Protein AF-A0A257JFU2-F1 (afdb_monomer_lite)

pLDDT: mean 87.6, std 8.97, range [49.25, 98.06]

Structure (mmCIF, N/CA/C/O backbone):
data_AF-A0A257JFU2-F1
#
_entry.id   AF-A0A257JFU2-F1
#
loop_
_atom_site.group_PDB
_atom_site.id
_atom_site.type_symbol
_atom_site.label_atom_id
_atom_site.label_alt_id
_atom_site.label_comp_id
_atom_site.label_asym_id
_atom_site.label_entity_id
_atom_site.label_seq_id
_atom_site.pdbx_PDB_ins_code
_atom_site.Cartn_x
_atom_site.Cartn_y
_atom_site.Cartn_z
_atom_site.occupancy
_atom_site.B_iso_or_equiv
_atom_site.auth_seq_id
_atom_site.auth_comp_id
_atom_site.auth_asym_id
_atom_site.auth_atom_id
_atom_site.pdbx_PDB_model_num
ATOM 1 N N . GLY A 1 1 ? 11.025 0.973 -0.252 1.00 55.34 1 GLY A N 1
ATOM 2 C CA . GLY A 1 1 ? 9.865 0.768 -1.154 1.00 55.34 1 GLY A CA 1
ATOM 3 C C . GLY A 1 1 ? 9.540 -0.715 -1.304 1.00 55.34 1 GLY A C 1
ATOM 4 O O . GLY A 1 1 ? 10.340 -1.522 -0.845 1.00 55.34 1 GLY A O 1
ATOM 5 N N . PRO A 1 2 ? 8.410 -1.088 -1.933 1.00 67.00 2 PRO A N 1
ATOM 6 C CA . PRO A 1 2 ? 7.984 -2.489 -2.073 1.00 67.00 2 PRO A CA 1
ATOM 7 C C . PRO A 1 2 ? 8.996 -3.356 -2.838 1.00 67.00 2 PRO A C 1
ATOM 9 O O . PRO A 1 2 ? 9.206 -4.506 -2.471 1.00 67.00 2 PRO A O 1
ATOM 12 N N . GLU A 1 3 ? 9.706 -2.783 -3.813 1.00 76.56 3 GLU A N 1
ATOM 13 C CA . GLU A 1 3 ? 10.785 -3.464 -4.546 1.00 76.56 3 GLU A CA 1
ATOM 14 C C . GLU A 1 3 ? 11.939 -3.893 -3.628 1.00 76.56 3 GLU A C 1
ATOM 16 O O . GLU A 1 3 ? 12.459 -4.994 -3.762 1.00 76.56 3 GLU A O 1
ATOM 21 N N . ALA A 1 4 ? 12.303 -3.064 -2.642 1.00 82.25 4 ALA A N 1
ATOM 22 C CA . ALA A 1 4 ? 13.359 -3.395 -1.685 1.00 82.25 4 ALA A CA 1
ATOM 23 C C . ALA A 1 4 ? 12.948 -4.551 -0.762 1.00 82.25 4 ALA A C 1
ATOM 25 O O . ALA A 1 4 ? 13.752 -5.437 -0.490 1.00 82.25 4 ALA A O 1
ATOM 26 N N . GLN A 1 5 ? 11.686 -4.578 -0.322 1.00 86.94 5 GLN A N 1
ATOM 27 C CA . GLN A 1 5 ? 11.154 -5.681 0.480 1.00 86.94 5 GLN A CA 1
ATOM 28 C C . GLN A 1 5 ? 11.085 -6.980 -0.334 1.00 86.94 5 GLN A C 1
ATOM 30 O O . GLN A 1 5 ? 11.478 -8.037 0.161 1.00 86.94 5 GLN A O 1
ATOM 35 N N . GLN A 1 6 ? 10.596 -6.913 -1.578 1.00 88.25 6 GLN A N 1
ATOM 36 C CA . GLN A 1 6 ? 10.552 -8.059 -2.488 1.00 88.25 6 GLN A CA 1
ATOM 37 C C . GLN A 1 6 ? 11.957 -8.596 -2.754 1.00 88.25 6 GLN A C 1
ATOM 39 O O . GLN A 1 6 ? 12.169 -9.801 -2.652 1.00 88.25 6 GLN A O 1
ATOM 44 N N . LEU A 1 7 ? 12.923 -7.710 -3.007 1.00 89.44 7 LEU A N 1
ATOM 45 C CA . LEU A 1 7 ? 14.320 -8.075 -3.205 1.00 89.44 7 LEU A CA 1
ATOM 46 C C . LEU A 1 7 ? 14.927 -8.705 -1.945 1.00 89.44 7 LEU A C 1
ATOM 48 O O . LEU A 1 7 ? 15.542 -9.760 -2.044 1.00 89.44 7 LEU A O 1
ATOM 52 N N . ALA A 1 8 ? 14.714 -8.125 -0.761 1.00 91.44 8 ALA A N 1
ATOM 53 C CA . ALA A 1 8 ? 15.199 -8.685 0.502 1.00 91.44 8 ALA A CA 1
ATOM 54 C C . ALA A 1 8 ? 14.613 -10.082 0.772 1.00 91.44 8 ALA A C 1
ATOM 56 O O . ALA A 1 8 ? 15.344 -11.015 1.100 1.00 91.44 8 ALA A O 1
ATOM 57 N N . THR A 1 9 ? 13.304 -10.245 0.565 1.00 93.50 9 THR A N 1
ATOM 58 C CA . THR A 1 9 ? 12.600 -11.533 0.689 1.00 93.50 9 THR A CA 1
ATOM 59 C C . THR A 1 9 ? 13.146 -12.551 -0.313 1.00 93.50 9 THR A C 1
ATOM 61 O O . THR A 1 9 ? 13.395 -13.703 0.036 1.00 93.50 9 THR A O 1
ATOM 64 N N . TYR A 1 10 ? 13.367 -12.125 -1.557 1.00 92.81 10 TYR A N 1
ATOM 65 C CA . TYR A 1 10 ? 13.887 -12.967 -2.626 1.00 92.81 10 TYR A CA 1
ATOM 66 C C . TYR A 1 10 ? 15.328 -13.415 -2.361 1.00 92.81 10 TYR A C 1
ATOM 68 O O . TYR A 1 10 ? 15.615 -14.606 -2.446 1.00 92.81 10 TYR A O 1
ATOM 76 N N . ILE A 1 11 ? 16.216 -12.499 -1.964 1.00 91.75 11 ILE A N 1
ATOM 77 C CA . ILE A 1 11 ? 17.602 -12.816 -1.591 1.00 91.75 11 ILE A CA 1
ATOM 78 C C . ILE A 1 11 ? 17.622 -13.756 -0.380 1.00 91.75 11 ILE A C 1
ATOM 80 O O . ILE A 1 11 ? 18.301 -14.782 -0.414 1.00 91.75 11 ILE A O 1
ATOM 84 N N . GLY A 1 12 ? 16.822 -13.477 0.655 1.00 94.69 12 GLY A N 1
ATOM 85 C CA . GLY A 1 12 ? 16.675 -14.368 1.806 1.00 94.69 12 GLY A CA 1
ATOM 86 C C . GLY A 1 12 ? 16.230 -15.773 1.393 1.00 94.69 12 GLY A C 1
ATOM 87 O O . GLY A 1 12 ? 16.771 -16.768 1.881 1.00 94.69 12 GLY A O 1
ATOM 88 N N . TRP A 1 13 ? 15.299 -15.868 0.440 1.00 95.25 13 TRP A N 1
ATOM 89 C CA . TRP 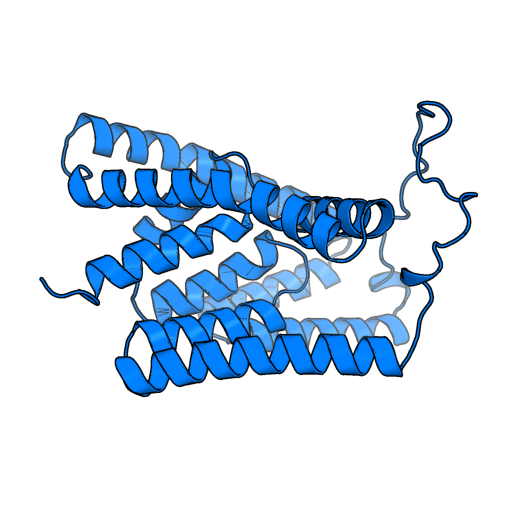A 1 13 ? 14.839 -17.140 -0.112 1.00 95.25 13 TRP A CA 1
ATOM 90 C C . TRP A 1 13 ? 15.891 -17.866 -0.957 1.00 95.25 13 TRP A C 1
ATOM 92 O O . TRP A 1 13 ? 16.016 -19.092 -0.873 1.00 95.25 13 TRP A O 1
ATOM 102 N N . LEU A 1 14 ? 16.684 -17.139 -1.742 1.00 93.00 14 LEU A N 1
ATOM 103 C CA . LEU A 1 14 ? 17.800 -17.718 -2.486 1.00 93.00 14 LEU A CA 1
ATOM 104 C C . LEU A 1 14 ? 18.846 -18.314 -1.539 1.00 93.00 14 LEU A C 1
ATOM 106 O O . LEU A 1 14 ? 19.276 -19.444 -1.762 1.00 93.00 14 LEU A O 1
ATOM 110 N N . MET A 1 15 ? 19.192 -17.601 -0.465 1.00 92.06 15 MET A N 1
ATOM 111 C CA . MET A 1 15 ? 20.235 -18.014 0.478 1.00 92.06 15 MET A CA 1
ATOM 112 C C . MET A 1 15 ? 19.789 -19.142 1.421 1.00 92.06 15 MET A C 1
ATOM 114 O O . MET A 1 15 ? 20.545 -20.083 1.641 1.00 92.06 15 MET A O 1
ATOM 118 N N . HIS A 1 16 ? 18.568 -19.081 1.971 1.00 93.81 16 HIS A N 1
ATOM 119 C CA . HIS A 1 16 ? 18.117 -20.010 3.023 1.00 93.81 16 HIS A CA 1
ATOM 120 C C . HIS A 1 16 ? 16.705 -20.581 2.792 1.00 93.81 16 HIS A C 1
ATOM 122 O O . HIS A 1 16 ? 15.996 -20.930 3.741 1.00 93.81 16 HIS A O 1
ATOM 128 N N . ARG A 1 17 ? 16.279 -20.713 1.528 1.00 93.69 17 ARG A N 1
ATOM 129 C CA . ARG A 1 17 ? 14.980 -21.294 1.126 1.00 93.69 17 ARG A CA 1
ATOM 130 C C . ARG A 1 17 ? 13.802 -20.561 1.791 1.00 93.69 17 ARG A C 1
ATOM 132 O O . ARG A 1 17 ? 13.864 -19.373 2.081 1.00 93.69 17 ARG A O 1
ATOM 139 N N . THR A 1 18 ? 12.682 -21.244 2.011 1.00 92.94 18 THR A N 1
ATOM 140 C CA . THR A 1 18 ? 11.452 -20.643 2.556 1.00 92.94 18 THR A CA 1
ATOM 141 C C . THR A 1 18 ? 11.666 -19.934 3.894 1.00 92.94 18 THR A C 1
ATOM 143 O O . THR A 1 18 ? 11.170 -18.825 4.061 1.00 92.94 18 THR A O 1
ATOM 146 N N . ALA A 1 19 ? 12.445 -20.518 4.808 1.00 95.00 19 ALA A N 1
ATOM 147 C CA . ALA A 1 19 ? 12.752 -19.911 6.104 1.00 95.00 19 ALA A CA 1
ATOM 148 C C . ALA A 1 19 ? 13.493 -18.572 5.958 1.00 95.00 19 ALA A C 1
ATOM 150 O O . ALA A 1 19 ? 13.109 -17.596 6.597 1.00 95.00 19 ALA A O 1
ATOM 151 N N . GLY A 1 20 ? 14.493 -18.500 5.074 1.00 95.50 20 GLY A N 1
ATOM 152 C CA . GLY A 1 20 ? 15.212 -17.255 4.800 1.00 95.50 20 GLY A CA 1
ATOM 153 C C . GLY A 1 20 ? 14.331 -16.164 4.212 1.00 95.50 20 GLY A C 1
ATOM 154 O O . GLY A 1 20 ? 14.417 -15.014 4.634 1.00 95.50 20 GLY A O 1
ATOM 155 N N . GLY A 1 21 ? 13.456 -16.528 3.272 1.00 94.88 21 GLY A N 1
ATOM 156 C CA . GLY A 1 21 ? 12.503 -15.585 2.687 1.00 94.88 21 GLY A CA 1
ATOM 157 C C . GLY A 1 21 ? 11.521 -15.043 3.725 1.00 94.88 21 GLY A C 1
ATOM 158 O O . GLY A 1 21 ? 11.340 -13.832 3.822 1.00 94.88 21 GLY A O 1
ATOM 159 N N . ILE A 1 22 ? 10.939 -15.925 4.546 1.00 95.06 22 ILE A N 1
ATOM 160 C CA . ILE A 1 22 ? 10.014 -15.537 5.621 1.00 95.06 22 ILE A CA 1
ATOM 161 C C . ILE A 1 22 ? 10.720 -14.637 6.635 1.00 95.06 22 ILE A C 1
ATOM 163 O O . ILE A 1 22 ? 10.191 -13.581 6.967 1.00 95.06 22 ILE A O 1
ATOM 167 N N . ALA A 1 23 ? 11.914 -15.014 7.096 1.00 96.62 23 ALA A N 1
ATOM 168 C CA . ALA A 1 23 ? 12.667 -14.229 8.068 1.00 96.62 23 ALA A CA 1
ATOM 169 C C . ALA A 1 23 ? 13.032 -12.842 7.520 1.00 96.62 23 ALA A C 1
ATOM 171 O O . ALA A 1 23 ? 12.769 -11.841 8.183 1.00 96.62 23 ALA A O 1
ATOM 172 N N . ALA A 1 24 ? 13.574 -12.766 6.299 1.00 94.62 24 ALA A N 1
ATOM 173 C CA . ALA A 1 24 ? 13.941 -11.500 5.670 1.00 94.62 24 ALA A CA 1
ATOM 174 C C . ALA A 1 24 ? 12.721 -10.599 5.437 1.00 94.62 24 ALA A C 1
ATOM 176 O O . ALA A 1 24 ? 12.755 -9.421 5.781 1.00 94.62 24 ALA A O 1
ATOM 177 N N . GLY A 1 25 ? 11.624 -11.147 4.905 1.00 92.00 25 GLY A N 1
ATOM 178 C CA . GLY A 1 25 ? 10.395 -10.389 4.678 1.00 92.00 25 GLY A CA 1
ATOM 179 C C . GLY A 1 25 ? 9.749 -9.910 5.981 1.00 92.00 25 GLY A C 1
ATOM 180 O O . GLY A 1 25 ? 9.380 -8.741 6.091 1.00 92.00 25 GLY A O 1
ATOM 181 N N . ALA A 1 26 ? 9.655 -10.783 6.988 1.00 93.06 26 ALA A N 1
ATOM 182 C CA . ALA A 1 26 ? 9.068 -10.450 8.282 1.00 93.06 26 ALA A CA 1
ATOM 183 C C . ALA A 1 26 ? 9.898 -9.399 9.026 1.00 93.06 26 ALA A C 1
ATOM 185 O O . ALA A 1 26 ? 9.342 -8.400 9.468 1.00 93.06 26 ALA A O 1
ATOM 186 N N . LEU A 1 27 ? 11.221 -9.563 9.115 1.00 92.69 27 LEU A N 1
ATOM 187 C CA . LEU A 1 27 ? 12.096 -8.593 9.783 1.00 92.69 27 LEU A CA 1
ATOM 188 C C . LEU A 1 27 ? 12.193 -7.259 9.034 1.00 92.69 27 LEU A C 1
ATOM 190 O O . LEU A 1 27 ? 12.496 -6.246 9.656 1.00 92.69 27 LEU A O 1
ATOM 194 N N . PHE A 1 28 ? 11.898 -7.224 7.732 1.00 90.12 28 PHE A N 1
ATOM 195 C CA . PHE A 1 28 ? 11.793 -5.969 6.987 1.00 90.12 28 PHE A CA 1
ATOM 196 C C . PHE A 1 28 ? 10.516 -5.189 7.342 1.00 90.12 28 PHE A C 1
ATOM 198 O O . PHE A 1 28 ? 10.538 -3.963 7.412 1.00 90.12 28 PHE A O 1
ATOM 205 N N . VAL A 1 29 ? 9.395 -5.888 7.551 1.00 89.94 29 VAL A N 1
ATOM 206 C CA . VAL A 1 29 ? 8.070 -5.272 7.757 1.00 89.94 29 VAL A CA 1
ATOM 207 C C . VAL A 1 29 ? 7.758 -5.038 9.234 1.00 89.94 29 VAL A C 1
ATOM 209 O O . VAL A 1 29 ? 7.296 -3.957 9.597 1.00 89.94 29 VAL A O 1
ATOM 212 N N . LEU A 1 30 ? 8.009 -6.021 10.101 1.00 92.75 30 LEU A N 1
ATOM 213 C CA . LEU A 1 30 ? 7.580 -6.010 11.502 1.00 92.75 30 LEU A CA 1
ATOM 214 C C . LEU A 1 30 ? 8.067 -4.791 12.299 1.00 92.75 30 LEU A C 1
ATOM 216 O O . LEU A 1 30 ? 7.237 -4.200 12.987 1.00 92.75 30 LEU A O 1
ATOM 220 N N . PRO A 1 31 ? 9.338 -4.348 12.212 1.00 92.06 31 PRO A N 1
ATOM 221 C CA . PRO A 1 31 ? 9.780 -3.171 12.958 1.00 92.06 31 PRO A CA 1
ATOM 222 C C . PRO A 1 31 ? 8.978 -1.924 12.577 1.00 92.06 31 PRO A C 1
ATOM 224 O O . PRO A 1 31 ? 8.470 -1.221 13.446 1.00 92.06 31 PRO A O 1
ATOM 227 N N . SER A 1 32 ? 8.792 -1.701 11.272 1.00 90.62 32 SER A N 1
ATOM 228 C CA . SER A 1 32 ? 8.003 -0.577 10.758 1.00 90.62 32 SER A CA 1
ATOM 229 C C . SER A 1 32 ? 6.530 -0.667 11.166 1.00 90.62 32 SER A C 1
ATOM 231 O O . SER A 1 32 ? 5.923 0.342 11.517 1.00 90.62 32 SER A O 1
ATOM 233 N N . LEU A 1 33 ? 5.972 -1.883 11.205 1.00 92.69 33 LEU A N 1
ATOM 234 C CA . LEU A 1 33 ? 4.607 -2.138 11.653 1.00 92.69 33 LEU A CA 1
ATOM 235 C C . LEU A 1 33 ? 4.423 -1.752 13.121 1.00 92.69 33 LEU A C 1
ATOM 237 O O . LEU A 1 33 ? 3.490 -1.021 13.438 1.00 92.69 33 LEU A O 1
ATOM 241 N N . PHE A 1 34 ? 5.310 -2.202 14.011 1.00 94.44 34 PHE A N 1
ATOM 242 C CA . PHE A 1 34 ? 5.223 -1.868 15.434 1.00 94.44 34 PHE A CA 1
ATOM 243 C C . PHE A 1 34 ? 5.389 -0.372 15.687 1.00 94.44 34 PHE A C 1
ATOM 245 O O . PHE A 1 34 ? 4.639 0.194 16.481 1.00 94.44 34 PHE A O 1
ATOM 252 N N . ILE A 1 35 ? 6.318 0.280 14.980 1.00 93.25 35 ILE A N 1
ATOM 253 C CA . ILE A 1 35 ? 6.496 1.732 15.066 1.00 93.25 35 ILE A CA 1
ATOM 254 C C . ILE A 1 35 ? 5.213 2.446 14.629 1.00 93.25 35 ILE A C 1
ATOM 256 O O . ILE A 1 35 ? 4.730 3.311 15.355 1.00 93.25 35 ILE A O 1
ATOM 260 N N . LEU A 1 36 ? 4.616 2.074 13.492 1.00 92.88 36 LEU A N 1
ATOM 261 C CA . LEU A 1 36 ? 3.381 2.716 13.041 1.00 92.88 36 LEU A CA 1
ATOM 262 C C . LEU A 1 36 ? 2.186 2.425 13.938 1.00 92.88 36 LEU A C 1
ATOM 264 O O . LEU A 1 36 ? 1.386 3.330 14.148 1.00 92.88 36 LEU A O 1
ATOM 268 N N . ILE A 1 37 ? 2.054 1.224 14.498 1.00 94.38 37 ILE A N 1
ATOM 269 C CA . ILE A 1 37 ? 1.009 0.932 15.489 1.00 94.38 37 ILE A CA 1
ATOM 270 C C . ILE A 1 37 ? 1.174 1.853 16.703 1.00 94.38 37 ILE A C 1
ATOM 272 O O . ILE A 1 37 ? 0.208 2.485 17.126 1.00 94.38 37 ILE A O 1
ATOM 276 N N . ALA A 1 38 ? 2.396 1.989 17.225 1.00 94.62 38 ALA A N 1
ATOM 277 C CA . ALA A 1 38 ? 2.677 2.872 18.352 1.00 94.62 38 ALA A CA 1
ATOM 278 C C . ALA A 1 38 ? 2.380 4.344 18.018 1.00 94.62 38 ALA A C 1
ATOM 280 O O . ALA A 1 38 ? 1.722 5.030 18.797 1.00 94.62 38 ALA A O 1
ATOM 281 N N . LEU A 1 39 ? 2.800 4.823 16.844 1.00 92.44 39 LEU A N 1
ATOM 282 C CA . LEU A 1 39 ? 2.534 6.194 16.397 1.00 92.44 39 LEU A CA 1
ATOM 283 C C . LEU A 1 39 ? 1.041 6.444 16.147 1.00 92.44 39 LEU A C 1
ATOM 285 O O . LEU A 1 39 ? 0.547 7.508 16.504 1.00 92.44 39 LEU A O 1
ATOM 289 N N . SER A 1 40 ? 0.311 5.467 15.603 1.00 93.25 40 SER A N 1
ATOM 290 C CA . SER A 1 40 ? -1.146 5.547 15.405 1.00 93.25 40 SER A CA 1
ATOM 291 C C . SER A 1 40 ? -1.887 5.604 16.740 1.00 93.25 40 SER A C 1
ATOM 293 O O . SER A 1 40 ? -2.833 6.372 16.901 1.00 93.25 40 SER A O 1
ATOM 295 N N . TRP A 1 41 ? -1.433 4.829 17.727 1.00 94.25 41 TRP A N 1
ATOM 296 C CA . TRP A 1 41 ? -1.971 4.886 19.082 1.00 94.25 41 TRP A CA 1
ATOM 297 C C . TRP A 1 41 ? -1.709 6.248 19.735 1.00 94.25 41 TRP A C 1
ATOM 299 O O . TRP A 1 41 ? -2.632 6.842 20.290 1.00 94.25 41 TRP A O 1
ATOM 309 N N . ILE A 1 42 ? -0.487 6.784 19.617 1.00 92.69 42 ILE A N 1
ATOM 310 C CA . ILE A 1 42 ? -0.153 8.125 20.119 1.00 92.69 42 ILE A CA 1
ATOM 311 C C . ILE A 1 42 ? -1.018 9.190 19.436 1.00 92.69 42 ILE A C 1
ATOM 313 O O . ILE A 1 42 ? -1.552 10.065 20.115 1.00 92.69 42 ILE A O 1
ATOM 317 N N . TYR A 1 43 ? -1.183 9.090 18.115 1.00 91.12 43 TYR A N 1
ATOM 318 C CA . TYR A 1 43 ? -2.003 9.993 17.310 1.00 91.12 43 TYR A CA 1
ATOM 319 C C . TYR A 1 43 ? -3.445 10.067 17.821 1.00 91.12 43 TYR A C 1
ATOM 321 O O . TYR A 1 43 ? -3.954 11.160 18.046 1.00 91.12 43 TYR A O 1
ATOM 329 N N . LEU A 1 44 ? -4.088 8.922 18.069 1.00 91.69 44 LEU A N 1
ATOM 330 C CA . LEU A 1 44 ? -5.481 8.894 18.527 1.00 91.69 44 LEU A CA 1
ATOM 331 C C . LEU A 1 44 ? -5.639 9.213 20.013 1.00 91.69 44 LEU A C 1
ATOM 333 O O . LEU A 1 44 ? -6.633 9.816 20.403 1.00 91.69 44 LEU A O 1
ATOM 337 N N . ARG A 1 45 ? -4.684 8.810 20.860 1.00 92.31 45 ARG A N 1
ATOM 338 C CA . ARG A 1 45 ? -4.794 8.996 22.313 1.00 92.31 45 ARG A CA 1
ATOM 339 C C . ARG A 1 45 ? -4.379 10.389 22.778 1.00 92.31 45 ARG A C 1
ATOM 341 O O . ARG A 1 45 ? -4.931 10.881 23.758 1.00 92.31 45 ARG A O 1
ATOM 348 N N . PHE A 1 46 ? -3.393 10.994 22.122 1.00 91.00 46 PHE A N 1
ATOM 349 C CA . PHE A 1 46 ? -2.788 12.263 22.536 1.00 91.00 46 PHE A CA 1
ATOM 350 C C . PHE A 1 46 ? -2.891 13.356 21.467 1.00 91.00 46 PHE A C 1
ATOM 352 O O . PHE A 1 46 ? -2.279 14.408 21.634 1.00 91.00 46 PHE A O 1
ATOM 359 N N . GLY A 1 47 ? -3.652 13.139 20.390 1.00 84.06 47 GLY A N 1
ATOM 360 C CA . GLY A 1 47 ? -3.806 14.099 19.292 1.00 84.06 47 GLY A CA 1
ATOM 361 C C . GLY A 1 47 ? -4.311 15.478 19.725 1.00 84.06 47 GLY A C 1
ATOM 362 O O . GLY A 1 47 ? -3.921 16.475 19.125 1.00 84.06 47 GLY A O 1
ATOM 363 N N . ASP A 1 48 ? -5.086 15.549 20.810 1.00 85.88 48 ASP A N 1
ATOM 364 C CA . ASP A 1 48 ? -5.617 16.806 21.359 1.00 85.88 48 ASP A CA 1
ATOM 365 C C . ASP A 1 48 ? -4.593 17.589 22.201 1.00 85.88 48 ASP A C 1
ATOM 367 O O . ASP A 1 48 ? -4.820 18.745 22.564 1.00 85.88 48 ASP A O 1
ATOM 371 N N . VAL A 1 49 ? -3.446 16.984 22.533 1.00 92.31 49 VAL A N 1
ATOM 372 C CA . VAL A 1 49 ? -2.385 17.658 23.287 1.00 92.31 49 VAL A CA 1
ATOM 373 C C . VAL A 1 49 ? -1.708 18.685 22.369 1.00 92.31 49 VAL A C 1
ATOM 375 O O . VAL A 1 49 ? -1.187 18.294 21.323 1.00 92.31 49 VAL A O 1
ATOM 378 N N . PRO A 1 50 ? -1.608 19.975 22.754 1.00 89.75 50 PRO A N 1
ATOM 379 C CA . PRO A 1 50 ? -1.126 21.038 21.864 1.00 89.75 50 PRO A CA 1
ATOM 380 C C . PRO A 1 50 ? 0.238 20.772 21.218 1.00 89.75 50 PRO A C 1
ATOM 382 O O . PRO A 1 50 ? 0.453 21.100 20.054 1.00 89.75 50 PRO A O 1
ATOM 385 N N . VAL A 1 51 ? 1.157 20.145 21.957 1.00 89.75 51 VAL A N 1
ATOM 386 C CA . VAL A 1 51 ? 2.490 19.778 21.451 1.00 89.75 51 VAL A CA 1
ATOM 387 C C . VAL A 1 51 ? 2.397 18.720 20.349 1.00 89.75 51 VAL A C 1
ATOM 389 O O . VAL A 1 51 ? 3.069 18.829 19.326 1.00 89.75 51 VAL A O 1
ATOM 392 N N . VAL A 1 52 ? 1.546 17.710 20.538 1.00 85.06 52 VAL A N 1
ATOM 393 C CA . VAL A 1 52 ? 1.345 16.616 19.581 1.00 85.06 52 VAL A CA 1
ATOM 394 C C . VAL A 1 52 ? 0.614 17.137 18.344 1.00 85.06 52 VAL A C 1
ATOM 396 O O . VAL A 1 52 ? 1.083 16.934 17.226 1.00 85.06 52 VAL A O 1
ATOM 399 N N . ALA A 1 53 ? -0.464 17.900 18.537 1.00 83.62 53 ALA A N 1
ATOM 400 C CA . ALA A 1 53 ? -1.182 18.575 17.459 1.00 83.62 53 ALA A CA 1
ATOM 401 C C . ALA A 1 53 ? -0.254 19.480 16.630 1.00 83.62 53 ALA A C 1
ATOM 403 O O . ALA A 1 53 ? -0.270 19.431 15.399 1.00 83.62 53 ALA A O 1
ATOM 404 N N . GLY A 1 54 ? 0.595 20.269 17.298 1.00 85.69 54 GLY A N 1
ATOM 405 C CA . GLY A 1 54 ? 1.579 21.140 16.658 1.00 85.69 54 GLY A CA 1
ATOM 406 C C . GLY A 1 54 ? 2.614 20.371 15.835 1.00 85.69 54 GLY A C 1
ATOM 407 O O . GLY A 1 54 ? 2.944 20.792 14.726 1.00 85.69 54 GLY A O 1
ATOM 408 N N . LEU A 1 55 ? 3.077 19.217 16.326 1.00 85.94 55 LEU A N 1
ATOM 409 C CA . LEU A 1 55 ? 3.993 18.344 15.588 1.00 85.94 55 LEU A CA 1
ATOM 410 C C . LEU A 1 55 ? 3.348 17.815 14.299 1.00 85.94 55 LEU A C 1
ATOM 412 O O . LEU A 1 55 ? 3.928 17.956 13.223 1.00 85.94 55 LEU A O 1
ATOM 416 N N . PHE A 1 56 ? 2.133 17.265 14.383 1.00 80.75 56 PHE A N 1
ATOM 417 C CA . PHE A 1 56 ? 1.400 16.788 13.204 1.00 80.75 56 PHE A CA 1
ATOM 418 C C . PHE A 1 56 ? 1.122 17.917 12.211 1.00 80.75 56 PHE A C 1
ATOM 420 O O . PHE A 1 56 ? 1.312 17.747 11.006 1.00 80.75 56 PHE A O 1
ATOM 427 N N . TYR A 1 57 ? 0.754 19.100 12.708 1.00 83.50 57 TYR A N 1
ATOM 428 C CA . TYR A 1 57 ? 0.562 20.280 11.872 1.00 83.50 57 TYR A CA 1
ATOM 429 C C . TYR A 1 57 ? 1.846 20.685 11.131 1.00 83.50 57 TYR A C 1
ATOM 431 O O . TYR A 1 57 ? 1.794 20.984 9.939 1.00 83.50 57 TYR A O 1
ATOM 439 N N . GLY A 1 58 ? 3.003 20.633 11.798 1.00 84.62 58 GLY A N 1
ATOM 440 C CA . GLY A 1 58 ? 4.304 20.919 11.188 1.00 84.62 58 GLY A CA 1
ATOM 441 C C . GLY A 1 58 ? 4.735 19.897 10.130 1.00 84.62 58 GLY A C 1
ATOM 442 O O . GLY A 1 58 ? 5.401 20.261 9.160 1.00 84.62 58 GLY A O 1
ATOM 443 N N . ILE A 1 59 ? 4.325 18.634 10.265 1.00 83.12 59 ILE A N 1
ATOM 444 C CA . ILE A 1 59 ? 4.677 17.560 9.323 1.00 83.12 59 ILE A CA 1
ATOM 445 C C . ILE A 1 59 ? 3.832 17.619 8.032 1.00 83.12 59 ILE A C 1
ATOM 447 O O . ILE A 1 59 ? 4.348 17.322 6.950 1.00 83.12 59 ILE A O 1
ATOM 451 N N . LYS A 1 60 ? 2.563 18.052 8.098 1.00 79.12 60 LYS A N 1
ATOM 452 C CA . LYS A 1 60 ? 1.649 18.157 6.936 1.00 79.12 60 LYS A CA 1
ATOM 453 C C . LYS A 1 60 ? 2.252 18.835 5.690 1.00 79.12 60 LYS A C 1
ATOM 455 O O . LYS A 1 60 ? 2.171 18.241 4.606 1.00 79.12 60 LYS A O 1
ATOM 460 N N . PRO A 1 61 ? 2.867 20.034 5.772 1.00 86.38 61 PRO A N 1
ATOM 461 C CA . PRO A 1 61 ? 3.465 20.674 4.599 1.00 86.38 61 PRO A CA 1
ATOM 462 C C . PRO A 1 61 ? 4.677 19.906 4.054 1.00 86.38 61 PRO A C 1
ATOM 464 O O . PRO A 1 61 ? 4.829 19.812 2.836 1.00 86.38 61 PRO A O 1
ATOM 467 N N . ALA A 1 62 ? 5.502 19.302 4.918 1.00 83.19 62 ALA A N 1
ATOM 468 C CA . ALA A 1 62 ? 6.649 18.495 4.490 1.00 83.19 62 ALA A CA 1
ATOM 469 C C . ALA A 1 62 ? 6.203 17.268 3.681 1.00 83.19 62 ALA A C 1
ATOM 471 O O . ALA A 1 62 ? 6.800 16.926 2.661 1.00 83.19 62 ALA A O 1
ATOM 472 N N . VAL A 1 63 ? 5.104 16.645 4.093 1.00 75.56 63 VAL A N 1
ATOM 473 C CA . VAL A 1 63 ? 4.564 15.445 3.443 1.00 75.56 63 VAL A CA 1
ATOM 474 C C . VAL A 1 63 ? 3.845 15.799 2.157 1.00 75.56 63 VAL A C 1
ATOM 476 O O . VAL A 1 63 ? 4.031 15.121 1.152 1.00 75.56 63 VAL A O 1
ATOM 479 N N . THR A 1 64 ? 3.120 16.916 2.133 1.00 81.94 64 THR A N 1
ATOM 480 C CA . THR A 1 64 ? 2.567 17.459 0.886 1.00 81.94 64 THR A CA 1
ATOM 481 C C . THR A 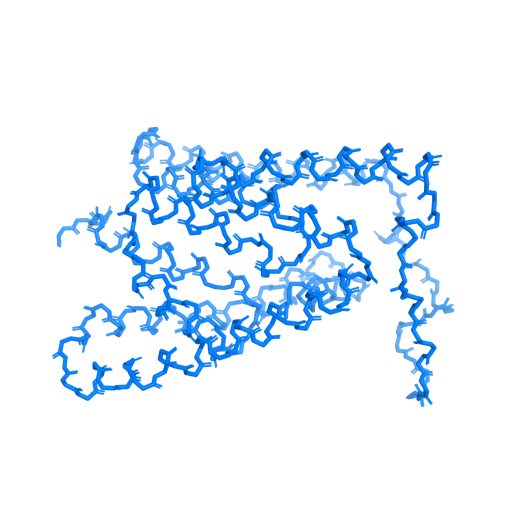1 64 ? 3.684 17.714 -0.129 1.00 81.94 64 THR A C 1
ATOM 483 O O . THR A 1 64 ? 3.582 17.289 -1.279 1.00 81.94 64 THR A O 1
ATOM 486 N N . ALA A 1 65 ? 4.792 18.331 0.296 1.00 85.94 65 ALA A N 1
ATOM 487 C CA . ALA A 1 65 ? 5.958 18.545 -0.557 1.00 85.94 65 ALA A CA 1
ATOM 488 C C . ALA A 1 65 ? 6.592 17.223 -1.026 1.00 85.94 65 ALA A C 1
ATOM 490 O O . ALA A 1 65 ? 6.954 17.108 -2.197 1.00 85.94 65 ALA A O 1
ATOM 491 N N . LEU A 1 66 ? 6.682 16.212 -0.158 1.00 81.50 66 LEU A N 1
ATOM 492 C CA . LEU A 1 66 ? 7.196 14.885 -0.504 1.00 81.50 66 LEU A CA 1
ATOM 493 C C . LEU A 1 66 ? 6.317 14.176 -1.542 1.00 81.50 66 LEU A C 1
ATOM 495 O O . LEU A 1 66 ? 6.837 13.655 -2.527 1.00 81.50 66 LEU A O 1
ATOM 499 N N . VAL A 1 67 ? 4.994 14.198 -1.366 1.00 78.88 67 VAL A N 1
ATOM 500 C CA . VAL A 1 67 ? 4.032 13.613 -2.314 1.00 78.88 67 VAL A CA 1
ATOM 501 C C . VAL A 1 67 ? 4.088 14.338 -3.652 1.00 78.88 67 VAL A C 1
ATOM 503 O O . VAL A 1 67 ? 4.169 13.688 -4.693 1.00 78.88 67 VAL A O 1
ATOM 506 N N . LEU A 1 68 ? 4.113 15.675 -3.644 1.00 85.69 68 LEU A N 1
ATOM 507 C CA . LEU A 1 68 ? 4.285 16.476 -4.858 1.00 85.69 68 LEU A CA 1
ATOM 508 C C . LEU A 1 68 ? 5.611 16.155 -5.551 1.00 85.69 68 LEU A C 1
ATOM 510 O O . LEU A 1 68 ? 5.647 15.989 -6.770 1.00 85.69 68 LEU A O 1
ATOM 514 N N . HIS A 1 69 ? 6.694 16.007 -4.790 1.00 85.88 69 HIS A N 1
ATOM 515 C CA . HIS A 1 69 ? 7.993 15.619 -5.323 1.00 85.88 69 HIS A CA 1
ATOM 516 C C . HIS A 1 69 ? 7.961 14.212 -5.931 1.00 85.88 69 HIS A C 1
ATOM 518 O O . HIS A 1 69 ? 8.482 14.009 -7.029 1.00 85.88 69 HIS A O 1
ATOM 524 N N . ALA A 1 70 ? 7.328 13.243 -5.267 1.00 80.00 70 ALA A N 1
ATOM 525 C CA . ALA A 1 70 ? 7.155 11.889 -5.781 1.00 80.00 70 ALA A CA 1
ATOM 526 C C . ALA A 1 70 ? 6.323 11.884 -7.072 1.00 80.00 70 ALA A C 1
ATOM 528 O O . ALA A 1 70 ? 6.745 11.292 -8.069 1.00 80.00 70 ALA A O 1
ATOM 529 N N . ALA A 1 71 ? 5.203 12.611 -7.098 1.00 84.62 71 ALA A N 1
ATOM 530 C CA . ALA A 1 71 ? 4.363 12.781 -8.279 1.00 84.62 71 ALA A CA 1
ATOM 531 C C . ALA A 1 71 ? 5.137 13.433 -9.433 1.00 84.62 71 ALA A C 1
ATOM 533 O O . ALA A 1 71 ? 5.101 12.936 -10.556 1.00 84.62 71 ALA A O 1
ATOM 534 N N . HIS A 1 72 ? 5.912 14.484 -9.160 1.00 87.19 72 HIS A N 1
ATOM 535 C CA . HIS A 1 72 ? 6.766 15.135 -10.151 1.00 87.19 72 HIS A CA 1
ATOM 536 C C . HIS A 1 72 ? 7.864 14.192 -10.669 1.00 87.19 72 HIS A C 1
ATOM 538 O O . HIS A 1 72 ? 8.083 14.082 -11.876 1.00 87.19 72 HIS A O 1
ATOM 544 N N . ARG A 1 73 ? 8.537 13.450 -9.784 1.00 83.62 73 ARG A N 1
ATOM 545 C CA . ARG A 1 73 ? 9.586 12.485 -10.143 1.00 83.62 73 ARG A CA 1
ATOM 546 C C . ARG A 1 73 ? 9.047 11.342 -11.005 1.00 83.62 73 ARG A C 1
ATOM 548 O O . ARG A 1 73 ? 9.708 10.941 -11.961 1.00 83.62 73 ARG A O 1
ATOM 555 N N . ILE A 1 74 ? 7.877 10.801 -10.673 1.00 82.00 74 ILE A N 1
ATOM 556 C CA . ILE A 1 74 ? 7.225 9.738 -11.450 1.00 82.00 74 ILE A CA 1
ATOM 557 C C . ILE A 1 74 ? 6.699 10.311 -12.769 1.00 82.00 74 ILE A C 1
ATOM 559 O O . ILE A 1 74 ? 6.984 9.764 -13.834 1.00 82.00 74 ILE A O 1
ATOM 563 N N . GLY A 1 75 ? 6.009 11.450 -12.716 1.00 85.31 75 GLY A N 1
ATOM 564 C CA . GLY A 1 75 ? 5.427 12.132 -13.868 1.00 85.31 75 GLY A CA 1
ATOM 565 C C . GLY A 1 75 ? 6.468 12.524 -14.911 1.00 85.31 75 GLY A C 1
ATOM 566 O O . GLY A 1 75 ? 6.304 12.208 -16.079 1.00 85.31 75 GLY A O 1
ATOM 567 N N . THR A 1 76 ? 7.600 13.105 -14.516 1.00 86.50 76 THR A N 1
ATOM 568 C CA . THR A 1 76 ? 8.692 13.448 -15.452 1.00 86.50 76 THR A CA 1
ATOM 569 C C . THR A 1 76 ? 9.351 12.221 -16.087 1.00 86.50 76 THR A C 1
ATOM 571 O O . THR A 1 76 ? 9.874 12.289 -17.205 1.00 86.50 76 THR A O 1
ATOM 574 N N . ARG A 1 77 ? 9.327 11.067 -15.410 1.00 82.88 77 ARG A N 1
ATOM 575 C CA . ARG A 1 77 ? 9.805 9.792 -15.963 1.00 82.88 77 ARG A CA 1
ATOM 576 C C . ARG A 1 77 ? 8.785 9.1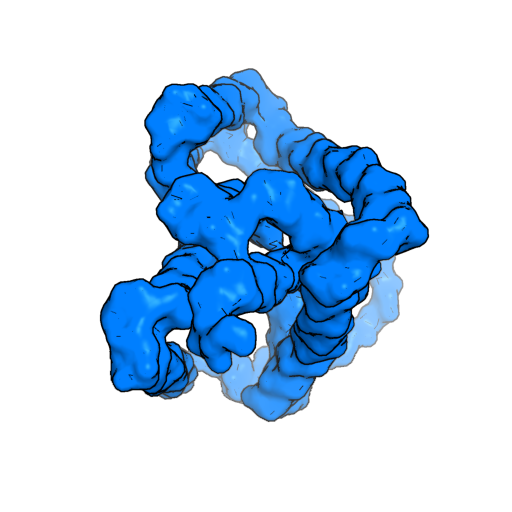40 -16.892 1.00 82.88 77 ARG A C 1
ATOM 578 O O . ARG A 1 77 ? 9.206 8.577 -17.894 1.00 82.88 77 ARG A O 1
ATOM 585 N N . ALA A 1 78 ? 7.494 9.248 -16.601 1.00 83.56 78 ALA A N 1
ATOM 586 C CA . ALA A 1 78 ? 6.434 8.601 -17.368 1.00 83.56 78 ALA A CA 1
ATOM 587 C C . ALA A 1 78 ? 5.892 9.465 -18.521 1.00 83.56 78 ALA A C 1
ATOM 589 O O . ALA A 1 78 ? 5.701 8.961 -19.617 1.00 83.56 78 ALA A O 1
ATOM 590 N N . LEU A 1 79 ? 5.659 10.762 -18.315 1.00 88.56 79 LEU A N 1
ATOM 591 C CA . LEU A 1 79 ? 4.963 11.658 -19.244 1.00 88.56 79 LEU A CA 1
ATOM 592 C C . LEU A 1 79 ? 5.947 12.350 -20.196 1.00 88.56 79 LEU A C 1
ATOM 594 O O . LEU A 1 79 ? 6.393 13.473 -19.961 1.00 88.56 79 LEU A O 1
ATOM 598 N N . LYS A 1 80 ? 6.306 11.666 -21.287 1.00 87.94 80 LYS A N 1
ATOM 599 C CA . LYS A 1 80 ? 7.332 12.139 -22.236 1.00 87.94 80 LYS A CA 1
ATOM 600 C C . LYS A 1 80 ? 6.815 13.025 -23.365 1.00 87.94 80 LYS A C 1
ATOM 602 O O . LYS A 1 80 ? 7.605 13.705 -24.010 1.00 87.94 80 LYS A O 1
ATOM 607 N N . ASN A 1 81 ? 5.512 13.020 -23.630 1.00 89.69 81 ASN A N 1
ATOM 608 C CA . ASN A 1 81 ? 4.918 13.776 -24.729 1.00 89.69 81 ASN A CA 1
ATOM 609 C C . ASN A 1 81 ? 3.498 14.256 -24.395 1.00 89.69 81 ASN A C 1
ATOM 611 O O . ASN A 1 81 ? 2.906 13.873 -23.385 1.00 89.69 81 ASN A O 1
ATOM 615 N N . ARG A 1 82 ? 2.945 15.096 -25.276 1.00 90.94 82 ARG A N 1
ATOM 616 C CA . ARG A 1 82 ? 1.618 15.715 -25.117 1.00 90.94 82 ARG A CA 1
ATOM 617 C C . ARG A 1 82 ? 0.479 14.692 -25.030 1.00 90.94 82 ARG A C 1
ATOM 619 O O . ARG A 1 82 ? -0.496 14.950 -24.336 1.00 90.94 82 ARG A O 1
ATOM 626 N N . TRP A 1 83 ? 0.607 13.535 -25.682 1.00 90.25 83 TRP A N 1
ATOM 627 C CA . TRP A 1 83 ? -0.401 12.472 -25.628 1.00 90.25 83 TRP A CA 1
ATOM 628 C C . TRP A 1 83 ? -0.467 11.821 -24.247 1.00 90.25 83 TRP A C 1
ATOM 630 O O . TRP A 1 83 ? -1.553 11.659 -23.699 1.00 90.25 83 TRP A O 1
ATOM 640 N N . MET A 1 84 ? 0.686 11.515 -23.647 1.00 89.56 84 MET A N 1
ATOM 641 C CA . MET A 1 84 ? 0.753 10.960 -22.291 1.00 89.56 84 MET A CA 1
ATOM 642 C C . MET A 1 84 ? 0.205 11.950 -21.258 1.00 89.56 84 MET A C 1
ATOM 644 O O . MET A 1 84 ? -0.550 11.556 -20.373 1.00 89.56 84 MET A O 1
ATOM 648 N N . TRP A 1 85 ? 0.517 13.241 -21.411 1.00 92.31 85 TRP A N 1
ATOM 649 C CA . TRP A 1 85 ? -0.096 14.305 -20.609 1.00 92.31 85 TRP A CA 1
ATOM 650 C C . TRP A 1 85 ? -1.615 14.384 -20.797 1.00 92.31 85 TRP A C 1
ATOM 652 O O . TRP A 1 85 ? -2.332 14.564 -19.818 1.00 92.31 85 TRP A O 1
ATOM 662 N N . GLY A 1 86 ? -2.117 14.187 -22.020 1.00 93.69 86 GLY A N 1
ATOM 663 C CA . GLY A 1 86 ? -3.552 14.100 -22.298 1.00 93.69 86 GLY A CA 1
ATOM 664 C C . GLY A 1 86 ? -4.228 12.935 -21.571 1.00 93.69 86 GLY A C 1
ATOM 665 O O . GLY A 1 86 ? -5.268 13.130 -20.949 1.00 93.69 86 GLY A O 1
ATOM 666 N N . ILE A 1 87 ? -3.614 11.746 -21.573 1.00 92.25 87 ILE A N 1
ATOM 667 C CA . ILE A 1 87 ? -4.113 10.579 -20.824 1.00 92.25 87 ILE A CA 1
ATOM 668 C C . ILE A 1 87 ? -4.104 10.859 -19.316 1.00 92.25 87 ILE A C 1
ATOM 670 O O . ILE A 1 87 ? -5.074 10.534 -18.632 1.00 92.25 87 ILE A O 1
ATOM 674 N N . ALA A 1 88 ? -3.046 11.486 -18.794 1.00 92.50 88 ALA A N 1
ATOM 675 C CA . ALA A 1 88 ? -2.958 11.855 -17.383 1.00 92.50 88 ALA A CA 1
ATOM 676 C C . ALA A 1 88 ? -4.044 12.869 -16.985 1.00 92.50 88 ALA A C 1
ATOM 678 O O . ALA A 1 88 ? -4.719 12.671 -15.979 1.00 92.50 88 ALA A O 1
ATOM 679 N N . ALA A 1 89 ? -4.268 13.905 -17.798 1.00 94.56 89 ALA A N 1
ATOM 680 C CA . ALA A 1 89 ? -5.321 14.893 -17.571 1.00 94.56 89 ALA A CA 1
ATOM 681 C C . ALA A 1 89 ? -6.723 14.264 -17.645 1.00 94.56 89 ALA A C 1
ATOM 683 O O . ALA A 1 89 ? -7.550 14.512 -16.773 1.00 94.56 89 ALA A O 1
ATOM 684 N N . ALA A 1 90 ? -6.979 13.398 -18.630 1.00 95.38 90 ALA A N 1
ATOM 685 C CA . ALA A 1 90 ? -8.242 12.670 -18.738 1.00 95.38 90 ALA A CA 1
ATOM 686 C C . ALA A 1 90 ? -8.476 11.745 -17.532 1.00 95.38 90 ALA A C 1
ATOM 688 O O . ALA A 1 90 ? -9.577 11.705 -16.992 1.00 95.38 90 ALA A O 1
ATOM 689 N N . SER A 1 91 ? -7.430 11.054 -17.069 1.00 93.12 91 SER A N 1
ATOM 690 C CA . SER A 1 91 ? -7.481 10.211 -15.867 1.00 93.12 91 SER A CA 1
ATOM 691 C C . SER A 1 91 ? -7.765 11.036 -14.611 1.00 93.12 91 SER A C 1
ATOM 693 O O . SER A 1 91 ? -8.568 10.626 -13.778 1.00 93.12 91 SER A O 1
ATOM 695 N N . PHE A 1 92 ? -7.150 12.218 -14.493 1.00 92.56 92 PHE A N 1
ATOM 696 C CA . PHE A 1 92 ? -7.414 13.156 -13.405 1.00 92.56 92 PHE A CA 1
ATOM 697 C C . PHE A 1 92 ? -8.872 13.632 -13.410 1.00 92.56 92 PHE A C 1
ATOM 699 O O . PHE A 1 92 ? -9.526 13.600 -12.376 1.00 92.56 92 PHE A O 1
ATOM 706 N N . VAL A 1 93 ? -9.417 14.013 -14.568 1.00 94.94 93 VAL A N 1
ATOM 707 C CA . VAL A 1 93 ? -10.832 14.406 -14.678 1.00 94.94 93 VAL A CA 1
ATOM 708 C C . VAL A 1 93 ? -11.756 13.235 -14.340 1.00 94.94 93 VAL A C 1
ATOM 710 O O . VAL A 1 93 ? -12.726 13.421 -13.610 1.00 94.94 93 VAL A O 1
ATOM 713 N N . ALA A 1 94 ? -11.447 12.027 -14.816 1.00 94.44 94 ALA A N 1
ATOM 714 C CA . ALA A 1 94 ? -12.257 10.845 -14.540 1.00 94.44 94 ALA A CA 1
ATOM 715 C C . ALA A 1 94 ? -12.324 10.531 -13.040 1.00 94.44 94 ALA A C 1
ATOM 717 O O . ALA A 1 94 ? -13.404 10.264 -12.522 1.00 94.44 94 ALA A O 1
ATOM 718 N N . ILE A 1 95 ? -11.194 10.598 -12.329 1.00 89.81 95 ILE A N 1
ATOM 719 C CA . ILE A 1 95 ? -11.177 10.316 -10.890 1.00 89.81 95 ILE A CA 1
ATOM 720 C C . ILE A 1 95 ? -11.772 11.462 -10.064 1.00 89.81 95 ILE A C 1
ATOM 722 O O . ILE A 1 95 ? -12.531 11.208 -9.142 1.00 89.81 95 ILE A O 1
ATOM 726 N N . PHE A 1 96 ? -11.456 12.718 -10.398 1.00 88.81 96 PHE A N 1
ATOM 727 C CA . PHE A 1 96 ? -11.812 13.878 -9.578 1.00 88.81 96 PHE A CA 1
ATOM 728 C C . PHE A 1 96 ? -13.237 14.385 -9.824 1.00 88.81 96 PHE A C 1
ATOM 730 O O . PHE A 1 96 ? -13.927 14.745 -8.878 1.00 88.81 96 PHE A O 1
ATOM 737 N N . ALA A 1 97 ? -13.676 14.451 -11.085 1.00 91.81 97 ALA A N 1
ATOM 738 C CA . ALA A 1 97 ? -14.960 15.053 -11.451 1.00 91.81 97 ALA A CA 1
ATOM 739 C C . ALA A 1 97 ? -16.061 14.019 -11.718 1.00 91.81 97 ALA A C 1
ATOM 741 O O . ALA A 1 97 ? -17.238 14.336 -11.568 1.00 91.81 97 ALA A O 1
ATOM 742 N N . LEU A 1 98 ? -15.690 12.808 -12.144 1.00 92.62 98 LEU A N 1
ATOM 743 C CA . LEU A 1 98 ? -16.641 11.750 -12.504 1.00 92.62 98 LEU A CA 1
ATOM 744 C C . LEU A 1 98 ? -16.694 10.611 -11.478 1.00 92.62 98 LEU A C 1
ATOM 746 O O . LEU A 1 98 ? -17.398 9.636 -11.724 1.00 92.62 98 LEU A O 1
ATOM 750 N N . ASP A 1 99 ? -15.921 10.706 -10.389 1.00 87.06 99 ASP A N 1
ATOM 751 C CA . ASP A 1 99 ? -15.800 9.675 -9.345 1.00 87.06 99 ASP A CA 1
ATOM 752 C C . ASP A 1 99 ? -15.559 8.264 -9.921 1.00 87.06 99 ASP A C 1
ATOM 754 O O . ASP A 1 99 ? -16.090 7.243 -9.480 1.00 87.06 99 ASP A O 1
ATOM 758 N N . THR A 1 100 ? -14.783 8.196 -11.008 1.00 89.94 100 THR A N 1
ATOM 759 C CA . THR A 1 100 ? -14.531 6.929 -11.692 1.00 89.94 100 THR A CA 1
ATOM 760 C C . THR A 1 100 ? -13.620 6.059 -10.821 1.00 89.94 100 THR A C 1
ATOM 762 O O . THR A 1 100 ? -12.566 6.531 -10.374 1.00 89.94 100 THR A O 1
ATOM 765 N N . PRO A 1 101 ? -13.946 4.766 -10.619 1.00 88.06 101 PRO A N 1
ATOM 766 C CA . PRO A 1 101 ? -13.110 3.877 -9.824 1.00 88.06 101 PRO A CA 1
ATOM 767 C C . PRO A 1 101 ? -11.691 3.781 -10.386 1.00 88.06 101 PRO A C 1
ATOM 769 O O . PRO A 1 101 ? -11.503 3.492 -11.574 1.00 88.06 101 PRO A O 1
ATOM 772 N N . PHE A 1 102 ? -10.682 3.932 -9.526 1.00 86.88 102 PHE A N 1
ATOM 773 C CA . PHE A 1 102 ? -9.272 3.846 -9.917 1.00 86.88 102 PHE A CA 1
ATOM 774 C C . PHE A 1 102 ? -8.926 2.610 -10.781 1.00 86.88 102 PHE A C 1
ATOM 776 O O . PHE A 1 102 ? -8.259 2.781 -11.806 1.00 86.88 102 PHE A O 1
ATOM 783 N N . PRO A 1 103 ? -9.406 1.380 -10.482 1.00 87.19 103 PRO A N 1
ATOM 784 C CA . PRO A 1 103 ? -9.106 0.214 -11.317 1.00 87.19 103 PRO A CA 1
ATOM 785 C C . PRO A 1 103 ? -9.611 0.337 -12.761 1.00 87.19 103 PRO A C 1
ATOM 787 O O . PRO A 1 103 ? -8.955 -0.147 -13.684 1.00 87.19 103 PRO A O 1
ATOM 790 N N . ALA A 1 104 ? -10.747 1.009 -12.978 1.00 90.12 104 ALA A N 1
ATOM 791 C CA . ALA A 1 104 ? -11.286 1.239 -14.316 1.00 90.12 104 ALA A CA 1
ATOM 792 C C . ALA A 1 104 ? -10.394 2.199 -15.116 1.00 90.12 104 ALA A C 1
ATOM 794 O O . ALA A 1 104 ? -10.134 1.962 -16.295 1.00 90.12 104 ALA A O 1
ATOM 795 N N . ILE A 1 105 ? -9.860 3.232 -14.458 1.00 91.00 105 ILE A N 1
ATOM 796 C CA . ILE A 1 105 ? -8.911 4.180 -15.057 1.00 91.00 105 ILE A CA 1
ATOM 797 C C . ILE A 1 105 ? -7.626 3.457 -15.469 1.00 91.00 105 ILE A C 1
ATOM 799 O O . ILE A 1 105 ? -7.162 3.619 -16.598 1.00 91.00 105 ILE A O 1
ATOM 803 N N . VAL A 1 106 ? -7.079 2.613 -14.588 1.00 88.00 106 VAL A N 1
ATOM 804 C CA . VAL A 1 106 ? -5.874 1.819 -14.880 1.00 88.00 106 VAL A CA 1
ATOM 805 C C . VAL A 1 106 ? -6.107 0.874 -16.060 1.00 88.00 106 VAL A C 1
ATOM 807 O O . VAL A 1 106 ? -5.274 0.816 -16.964 1.00 88.00 106 VAL A O 1
ATOM 810 N N . LEU A 1 107 ? -7.244 0.173 -16.100 1.00 90.50 107 LEU A N 1
ATOM 811 C CA . LEU A 1 107 ? -7.608 -0.706 -17.216 1.00 90.50 107 LEU A CA 1
ATOM 812 C C . LEU A 1 107 ? -7.742 0.064 -18.533 1.00 90.50 107 LEU A C 1
ATOM 814 O O . LEU A 1 107 ? -7.173 -0.350 -19.543 1.00 90.50 107 LEU A O 1
ATOM 818 N N . ALA A 1 108 ? -8.444 1.198 -18.533 1.00 93.69 108 ALA A N 1
ATOM 819 C CA . ALA A 1 108 ? -8.596 2.033 -19.720 1.00 93.69 108 ALA A CA 1
ATOM 820 C C . ALA A 1 108 ? -7.238 2.545 -20.224 1.00 93.69 108 ALA A C 1
ATOM 822 O O . ALA A 1 108 ? -6.929 2.413 -21.409 1.00 93.69 108 ALA A O 1
ATOM 823 N N . ALA A 1 109 ? -6.389 3.052 -19.326 1.00 90.88 109 ALA A N 1
ATOM 824 C CA . ALA A 1 109 ? -5.041 3.500 -19.662 1.00 90.88 109 ALA A CA 1
ATOM 825 C C . ALA A 1 109 ? -4.173 2.356 -20.214 1.00 90.88 109 ALA A C 1
ATOM 827 O O . ALA A 1 109 ? -3.450 2.553 -21.191 1.00 90.88 109 ALA A O 1
ATOM 828 N N . ALA A 1 110 ? -4.278 1.150 -19.646 1.00 89.88 110 ALA A N 1
ATOM 829 C CA . ALA A 1 110 ? -3.568 -0.033 -20.125 1.00 89.88 110 ALA A CA 1
ATOM 830 C C . ALA A 1 110 ? -4.017 -0.449 -21.534 1.00 89.88 110 ALA A C 1
ATOM 832 O O . ALA A 1 110 ? -3.173 -0.739 -22.380 1.00 89.88 110 ALA A O 1
ATOM 833 N N . LEU A 1 111 ? -5.323 -0.432 -21.819 1.00 94.06 111 LEU A N 1
ATOM 834 C CA . LEU A 1 111 ? -5.856 -0.727 -23.153 1.00 94.06 111 LEU A CA 1
ATOM 835 C C . LEU A 1 111 ? -5.420 0.330 -24.173 1.00 94.06 111 LEU A C 1
ATOM 837 O O . LEU A 1 111 ? -4.926 -0.023 -25.246 1.00 94.06 111 LEU A O 1
ATOM 841 N N . ILE A 1 112 ? -5.529 1.617 -23.827 1.00 93.00 112 ILE A N 1
ATOM 842 C CA . ILE A 1 112 ? -5.059 2.725 -24.671 1.00 93.00 112 ILE A CA 1
ATOM 843 C C . ILE A 1 112 ? -3.563 2.575 -24.952 1.00 93.00 112 ILE A C 1
ATOM 845 O O . ILE A 1 112 ? -3.150 2.685 -26.103 1.00 93.00 112 ILE A O 1
ATOM 849 N N . GLY A 1 113 ? -2.754 2.268 -23.936 1.00 90.31 113 GLY A N 1
ATOM 850 C CA . GLY A 1 113 ? -1.325 2.015 -24.095 1.00 90.31 113 GLY A CA 1
ATOM 851 C C . GLY A 1 113 ? -1.035 0.801 -24.979 1.00 90.31 113 GLY A C 1
ATOM 852 O O . GLY A 1 113 ? -0.194 0.881 -25.869 1.00 90.31 113 GLY A O 1
ATOM 853 N N . HIS A 1 114 ? -1.756 -0.307 -24.797 1.00 89.81 114 HIS A N 1
ATOM 854 C CA . HIS A 1 114 ? -1.559 -1.542 -25.557 1.00 89.81 114 HIS A CA 1
ATOM 855 C C . HIS A 1 114 ? -1.878 -1.376 -27.049 1.00 89.81 114 HIS A C 1
ATOM 857 O O . HIS A 1 114 ? -1.062 -1.718 -27.909 1.00 89.81 114 HIS A O 1
ATOM 863 N N . PHE A 1 115 ? -3.054 -0.838 -27.374 1.00 93.31 115 PHE A N 1
ATOM 864 C CA . PHE A 1 115 ? -3.455 -0.609 -28.763 1.00 93.31 115 PHE A CA 1
ATOM 865 C C . PHE A 1 115 ? -2.719 0.587 -29.375 1.00 93.31 115 PHE A C 1
ATOM 867 O O . PHE A 1 115 ? -2.309 0.535 -30.537 1.00 93.31 115 PHE A O 1
ATOM 874 N N . GLY A 1 116 ? -2.481 1.632 -28.582 1.00 90.38 116 GLY A N 1
ATOM 875 C CA . GLY A 1 116 ? -1.723 2.814 -28.972 1.00 90.38 116 GLY A CA 1
ATOM 876 C C . GLY A 1 116 ? -0.277 2.488 -29.328 1.00 90.38 116 GLY A C 1
ATOM 877 O O . GLY A 1 116 ? 0.198 2.935 -30.368 1.00 90.38 116 GLY A O 1
ATOM 878 N N . ALA A 1 117 ? 0.403 1.635 -28.558 1.00 88.38 117 ALA A N 1
ATOM 879 C CA . ALA A 1 117 ? 1.770 1.207 -28.857 1.00 88.38 117 ALA A CA 1
ATOM 880 C C . ALA A 1 117 ? 1.877 0.393 -30.152 1.00 88.38 117 ALA A C 1
ATOM 882 O O . ALA A 1 117 ? 2.882 0.490 -30.853 1.00 88.38 117 ALA A O 1
ATOM 883 N N . ARG A 1 118 ? 0.837 -0.369 -30.512 1.00 90.38 118 ARG A N 1
ATOM 884 C CA . ARG A 1 118 ? 0.792 -1.108 -31.785 1.00 90.38 118 ARG A CA 1
ATOM 885 C C . ARG A 1 118 ? 0.579 -0.196 -32.991 1.00 90.38 118 ARG A C 1
ATOM 887 O O . ARG A 1 118 ? 1.063 -0.508 -34.073 1.00 90.38 118 ARG A O 1
ATOM 894 N N . ARG A 1 119 ? -0.160 0.905 -32.825 1.00 90.31 119 ARG A N 1
ATOM 895 C CA . ARG A 1 119 ? -0.547 1.795 -33.932 1.00 90.31 119 ARG A CA 1
ATOM 896 C C . ARG A 1 119 ? 0.367 3.011 -34.092 1.00 90.31 119 ARG A C 1
ATOM 898 O O . ARG A 1 119 ? 0.616 3.430 -35.216 1.00 90.31 119 ARG A O 1
ATOM 905 N N . TRP A 1 120 ? 0.901 3.526 -32.988 1.00 89.25 120 TRP A N 1
ATOM 906 C CA . TRP A 1 120 ? 1.832 4.655 -32.930 1.00 89.25 120 TRP A CA 1
ATOM 907 C C . TRP A 1 120 ? 2.986 4.363 -31.958 1.00 89.25 120 TRP A C 1
ATOM 909 O O . TRP A 1 120 ? 3.092 4.993 -30.901 1.00 89.25 120 TRP A O 1
ATOM 919 N N . PRO A 1 121 ? 3.891 3.430 -32.305 1.00 84.06 121 PRO A N 1
ATOM 920 C CA . PRO A 1 121 ? 4.979 3.009 -31.422 1.00 84.06 121 PRO A CA 1
ATOM 921 C C . PRO A 1 121 ? 5.899 4.163 -31.003 1.00 84.06 121 PRO A C 1
ATOM 923 O O . PRO A 1 121 ? 6.394 4.170 -29.883 1.00 84.06 121 PRO A O 1
ATOM 926 N N . GLN A 1 122 ? 6.068 5.186 -31.846 1.00 84.75 122 GLN A N 1
ATOM 927 C CA . GLN A 1 122 ? 6.874 6.372 -31.526 1.00 84.75 122 GLN A CA 1
ATOM 928 C C . GLN A 1 122 ? 6.300 7.209 -30.364 1.00 84.75 122 GLN A C 1
ATOM 930 O O . GLN A 1 122 ? 7.050 7.893 -29.675 1.00 84.75 122 GLN A O 1
ATOM 935 N N . VAL A 1 123 ? 4.983 7.152 -30.128 1.00 83.44 123 VAL A N 1
ATOM 936 C CA . VAL A 1 123 ? 4.302 7.906 -29.058 1.00 83.44 123 VAL A CA 1
ATOM 937 C C . VAL A 1 123 ? 4.343 7.153 -27.726 1.00 83.44 123 VAL A C 1
ATOM 939 O O . VAL A 1 123 ? 4.440 7.779 -26.674 1.00 83.44 123 VAL A O 1
ATOM 942 N N . PHE A 1 124 ? 4.284 5.820 -27.765 1.00 83.69 124 PHE A N 1
ATOM 943 C CA . PHE A 1 124 ? 4.219 4.961 -26.575 1.00 83.69 124 PHE A CA 1
ATOM 944 C C . PHE A 1 124 ? 5.525 4.208 -26.286 1.00 83.69 124 PHE A C 1
ATOM 946 O O . PHE A 1 124 ? 5.552 3.330 -25.424 1.00 83.69 124 PHE A O 1
ATOM 953 N N . ALA A 1 125 ? 6.615 4.536 -26.983 1.00 75.50 125 ALA A N 1
ATOM 954 C CA . ALA A 1 125 ? 7.931 4.001 -26.673 1.00 75.50 125 ALA A CA 1
ATOM 955 C C . ALA A 1 125 ? 8.317 4.378 -25.234 1.00 75.50 125 ALA A C 1
ATOM 957 O O . ALA A 1 125 ? 8.409 5.557 -24.884 1.00 75.50 125 ALA A O 1
ATOM 958 N N . LEU A 1 126 ? 8.542 3.368 -24.391 1.00 67.25 126 LEU A N 1
ATOM 959 C CA . LEU A 1 126 ? 9.012 3.551 -23.020 1.00 67.25 126 LEU A CA 1
ATOM 960 C C . LEU A 1 126 ? 10.442 4.111 -23.059 1.00 67.25 126 LEU A C 1
ATOM 962 O O . LEU A 1 126 ? 11.412 3.386 -23.264 1.00 67.25 126 LEU A O 1
ATOM 966 N N . GLY A 1 127 ? 10.575 5.427 -22.899 1.00 56.66 127 GLY A N 1
ATOM 967 C CA . GLY A 1 127 ? 11.870 6.092 -22.806 1.00 56.66 127 GLY A CA 1
ATOM 968 C C . GLY A 1 127 ? 12.515 5.842 -21.444 1.00 56.66 127 GLY A C 1
ATOM 969 O O . GLY A 1 127 ? 12.106 6.447 -20.455 1.00 56.66 127 GLY A O 1
ATOM 970 N N . GLY A 1 128 ? 13.535 4.983 -21.396 1.00 55.50 128 GLY A N 1
ATOM 971 C CA . GLY A 1 128 ? 14.306 4.717 -20.179 1.00 55.50 128 GLY A CA 1
ATOM 972 C C . GLY A 1 128 ? 14.879 3.305 -20.133 1.00 55.50 128 GLY A C 1
ATOM 973 O O . GLY A 1 128 ? 14.390 2.466 -19.383 1.00 55.50 128 GLY A O 1
ATOM 974 N N . GLY A 1 129 ? 15.925 3.038 -20.919 1.00 49.25 129 GLY A N 1
ATOM 975 C CA . GLY A 1 129 ? 16.764 1.863 -20.679 1.00 49.25 129 GLY A CA 1
ATOM 976 C C . GLY A 1 129 ? 17.396 1.958 -19.288 1.00 49.25 129 GLY A C 1
ATOM 977 O O . GLY A 1 129 ? 17.734 3.059 -18.845 1.00 49.25 129 GLY A O 1
ATOM 978 N N . HIS A 1 130 ? 17.534 0.826 -18.592 1.00 53.34 130 HIS A N 1
ATOM 979 C CA . HIS A 1 130 ? 18.291 0.773 -17.342 1.00 53.34 130 HIS A CA 1
ATOM 980 C C . HIS A 1 130 ? 19.700 1.291 -17.643 1.00 53.34 130 HIS A C 1
ATOM 982 O O . HIS A 1 130 ? 20.445 0.661 -18.392 1.00 53.34 130 HIS A O 1
ATOM 988 N N . GLY A 1 131 ? 20.030 2.485 -17.142 1.00 54.03 131 GLY A N 1
ATOM 989 C CA . GLY A 1 131 ? 21.363 3.046 -17.313 1.00 54.03 131 GLY A CA 1
ATOM 990 C C . GLY A 1 131 ? 22.371 2.056 -16.746 1.00 54.03 131 GLY A C 1
ATOM 991 O O . GLY A 1 131 ? 22.222 1.634 -15.600 1.00 54.03 131 GLY A O 1
ATOM 992 N N . SER A 1 132 ? 23.357 1.661 -17.552 1.00 55.81 132 SER A N 1
ATOM 993 C CA . SER A 1 132 ? 24.428 0.765 -17.119 1.00 55.81 132 SER A CA 1
ATOM 994 C C . SER A 1 132 ? 25.033 1.294 -15.818 1.00 55.81 132 SER A C 1
ATOM 996 O O . SER A 1 132 ? 25.446 2.460 -15.762 1.00 55.81 132 SER A O 1
ATOM 998 N N . ALA A 1 133 ? 25.054 0.464 -14.772 1.00 59.44 133 ALA A N 1
ATOM 999 C CA . ALA A 1 133 ? 25.629 0.833 -13.486 1.00 59.44 133 ALA A CA 1
ATOM 1000 C C . ALA A 1 133 ? 27.082 1.291 -13.694 1.00 59.44 133 ALA A C 1
ATOM 1002 O O . ALA A 1 133 ? 27.903 0.555 -14.231 1.00 59.44 133 ALA A O 1
ATOM 1003 N N . LYS A 1 134 ? 27.394 2.535 -13.310 1.00 61.06 134 LYS A N 1
ATOM 1004 C CA . LYS A 1 134 ? 28.724 3.134 -13.523 1.00 61.06 134 LYS A CA 1
ATOM 1005 C C . LYS A 1 134 ? 29.792 2.633 -12.541 1.00 61.06 134 LYS A C 1
ATOM 1007 O O . LYS A 1 134 ? 30.959 2.958 -12.722 1.00 61.06 134 LYS A O 1
ATOM 1012 N N . ALA A 1 135 ? 29.410 1.880 -11.510 1.00 72.31 135 ALA A N 1
ATOM 1013 C CA . ALA A 1 135 ? 30.307 1.405 -10.461 1.00 72.31 135 ALA A CA 1
ATOM 1014 C C . ALA A 1 135 ? 30.201 -0.119 -10.306 1.00 72.31 135 ALA A C 1
ATOM 1016 O O . ALA A 1 135 ? 29.098 -0.649 -10.175 1.00 72.31 135 ALA A O 1
ATOM 1017 N N . SER A 1 136 ? 31.352 -0.800 -10.309 1.00 72.44 136 SER A N 1
ATOM 1018 C CA . SER A 1 136 ? 31.486 -2.217 -9.956 1.00 72.44 136 SER A CA 1
ATOM 1019 C C . SER A 1 136 ? 32.017 -2.316 -8.527 1.00 72.44 136 SER A C 1
ATOM 1021 O O . SER A 1 136 ? 33.045 -1.719 -8.213 1.00 72.44 136 SER A O 1
ATOM 1023 N N . TYR A 1 137 ? 31.309 -3.044 -7.664 1.00 76.50 137 TYR A N 1
ATOM 1024 C CA . TYR A 1 137 ? 31.636 -3.198 -6.239 1.00 76.50 137 TYR A CA 1
ATOM 1025 C C . TYR A 1 137 ? 32.357 -4.525 -5.931 1.00 76.50 137 TYR A C 1
ATOM 1027 O O . TYR A 1 137 ? 32.406 -4.951 -4.781 1.00 76.50 137 TYR A O 1
ATOM 1035 N N . GLY A 1 138 ? 32.932 -5.173 -6.951 1.00 81.06 138 GLY A N 1
ATOM 1036 C CA . GLY A 1 138 ? 33.525 -6.507 -6.837 1.00 81.06 138 GLY A CA 1
ATOM 1037 C C . GLY A 1 138 ? 32.498 -7.640 -6.984 1.00 81.06 138 GLY A C 1
ATOM 1038 O O . GLY A 1 138 ? 31.322 -7.374 -7.247 1.00 81.06 138 GLY A O 1
ATOM 1039 N N . PRO A 1 139 ? 32.935 -8.908 -6.866 1.00 78.12 139 PRO A N 1
ATOM 1040 C CA . PRO A 1 139 ? 32.059 -10.066 -7.015 1.00 78.12 139 PRO A CA 1
ATOM 1041 C C . PRO A 1 139 ? 31.041 -10.126 -5.869 1.00 78.12 139 PRO A C 1
ATOM 1043 O O . PRO A 1 139 ? 31.409 -10.113 -4.693 1.00 78.12 139 PRO A O 1
ATOM 1046 N N . ALA A 1 140 ? 29.755 -10.182 -6.214 1.00 81.75 140 ALA A N 1
ATOM 1047 C CA . ALA A 1 140 ? 28.685 -10.363 -5.242 1.00 81.75 140 ALA A CA 1
ATOM 1048 C C . ALA A 1 140 ? 28.558 -11.843 -4.849 1.00 81.75 140 ALA A C 1
ATOM 1050 O O . ALA A 1 140 ? 28.901 -12.736 -5.615 1.00 81.75 140 ALA A O 1
ATOM 1051 N N . LEU A 1 141 ? 28.014 -12.109 -3.656 1.00 82.00 141 LEU A N 1
ATOM 1052 C CA . LEU A 1 141 ? 27.732 -13.479 -3.201 1.00 82.00 141 LEU A CA 1
ATOM 1053 C C . LEU A 1 141 ? 26.717 -14.203 -4.112 1.00 82.00 141 LEU A C 1
ATOM 1055 O O . LEU A 1 141 ? 26.720 -15.427 -4.202 1.00 82.00 141 LEU A O 1
ATOM 1059 N N . ILE A 1 142 ? 25.829 -13.433 -4.749 1.00 83.19 142 ILE A N 1
ATOM 1060 C CA . ILE A 1 142 ? 24.904 -13.869 -5.795 1.00 83.19 142 ILE A CA 1
ATOM 1061 C C . ILE A 1 142 ? 25.018 -12.835 -6.913 1.00 83.19 142 ILE A C 1
ATOM 1063 O O . ILE A 1 142 ? 24.659 -11.673 -6.714 1.00 83.19 142 ILE A O 1
ATOM 1067 N N . ASP A 1 143 ? 25.527 -13.256 -8.062 1.00 84.06 143 ASP A N 1
ATOM 1068 C CA . ASP A 1 143 ? 25.714 -12.434 -9.258 1.00 84.06 143 ASP A CA 1
ATOM 1069 C C . ASP A 1 143 ? 25.112 -13.103 -10.507 1.00 84.06 143 ASP A C 1
ATOM 1071 O O . ASP A 1 143 ? 24.532 -14.191 -10.435 1.00 84.06 143 ASP A O 1
ATOM 1075 N N . ASP A 1 144 ? 25.264 -12.456 -11.665 1.00 82.38 144 ASP A N 1
ATOM 1076 C CA . ASP A 1 144 ? 24.746 -12.938 -12.953 1.00 82.38 144 ASP A CA 1
ATOM 1077 C C . ASP A 1 144 ? 25.383 -14.265 -13.415 1.00 82.38 144 ASP A C 1
ATOM 1079 O O . ASP A 1 144 ? 24.872 -14.924 -14.324 1.00 82.38 144 ASP A O 1
ATOM 1083 N N . HIS A 1 145 ? 26.496 -14.675 -12.801 1.00 84.50 145 HIS A N 1
ATOM 1084 C CA . HIS A 1 145 ? 27.222 -15.906 -13.114 1.00 84.50 145 HIS A CA 1
ATOM 1085 C C . HIS A 1 145 ? 26.958 -17.027 -12.102 1.00 84.50 145 HIS A C 1
ATOM 1087 O O . HIS A 1 145 ? 27.334 -18.179 -12.335 1.00 84.50 145 HIS A O 1
ATOM 1093 N N . THR A 1 146 ? 26.278 -16.724 -10.998 1.00 85.00 146 THR A N 1
ATOM 1094 C CA . THR A 1 146 ? 25.949 -17.690 -9.957 1.00 85.00 146 THR A CA 1
ATOM 1095 C C . THR A 1 146 ? 24.858 -18.642 -10.464 1.00 85.00 146 THR A C 1
ATOM 1097 O O . THR A 1 146 ? 23.766 -18.198 -10.834 1.00 85.00 146 THR A O 1
ATOM 1100 N N . PRO A 1 147 ? 25.095 -19.969 -10.490 1.00 87.06 147 PRO A N 1
ATOM 1101 C CA . PRO A 1 147 ? 24.102 -20.911 -10.985 1.00 87.06 147 PRO A CA 1
ATOM 1102 C C . PRO A 1 147 ? 22.855 -20.895 -10.100 1.00 87.06 147 PRO A C 1
ATOM 1104 O O . PRO A 1 147 ? 22.935 -20.826 -8.873 1.00 87.06 147 PRO A O 1
ATOM 1107 N N . THR A 1 148 ? 21.683 -21.020 -10.723 1.00 86.69 148 THR A N 1
ATOM 1108 C CA . THR A 1 148 ? 20.413 -21.035 -9.990 1.00 86.69 148 THR A CA 1
ATOM 1109 C C . THR A 1 148 ? 20.361 -22.208 -8.997 1.00 86.69 148 THR A C 1
ATOM 1111 O O . THR A 1 148 ? 20.474 -23.374 -9.414 1.00 86.69 148 THR A O 1
ATOM 1114 N N . PRO A 1 149 ? 20.152 -21.936 -7.690 1.00 88.94 149 PRO A N 1
ATOM 1115 C CA . PRO A 1 149 ? 20.024 -22.975 -6.674 1.00 88.94 149 PRO A CA 1
ATOM 1116 C C . PRO A 1 149 ? 18.921 -23.980 -7.020 1.00 88.94 149 PRO A C 1
ATOM 1118 O O . PRO A 1 149 ? 17.911 -23.622 -7.628 1.00 88.94 149 PRO A O 1
ATOM 1121 N N . MET A 1 150 ? 19.061 -25.240 -6.595 1.00 88.06 150 MET A N 1
ATOM 1122 C CA . MET A 1 150 ? 18.107 -26.303 -6.956 1.00 88.06 150 MET A CA 1
ATOM 1123 C C . MET A 1 150 ? 16.654 -25.979 -6.576 1.00 88.06 150 MET A C 1
ATOM 1125 O O . MET A 1 150 ? 15.742 -26.306 -7.330 1.00 88.06 150 MET A O 1
ATOM 1129 N N . HIS A 1 151 ? 16.425 -25.320 -5.434 1.00 87.25 151 HIS A N 1
ATOM 1130 C CA . HIS A 1 151 ? 15.084 -24.917 -4.990 1.00 87.25 151 HIS A CA 1
ATOM 1131 C C . HIS A 1 151 ? 14.512 -23.721 -5.752 1.00 87.25 151 HIS A C 1
ATOM 1133 O O . HIS A 1 151 ? 13.303 -23.503 -5.692 1.00 87.25 151 HIS A O 1
ATOM 1139 N N . ALA A 1 152 ? 15.365 -22.963 -6.445 1.00 88.62 152 ALA A N 1
ATOM 1140 C CA . ALA A 1 152 ? 14.974 -21.819 -7.258 1.00 88.62 152 ALA A CA 1
ATOM 1141 C C . ALA A 1 152 ? 14.650 -22.202 -8.709 1.00 88.62 152 ALA A C 1
ATOM 1143 O O . ALA A 1 152 ? 14.136 -21.386 -9.473 1.00 88.62 152 ALA A O 1
ATOM 1144 N N . ARG A 1 153 ? 14.908 -23.457 -9.097 1.00 90.94 153 ARG A N 1
ATOM 1145 C CA . ARG A 1 153 ? 14.523 -23.977 -10.409 1.00 90.94 153 ARG A CA 1
ATOM 1146 C C . ARG A 1 153 ? 13.007 -24.087 -10.505 1.00 90.94 153 ARG A C 1
ATOM 1148 O O . ARG A 1 153 ? 12.337 -24.582 -9.595 1.00 90.94 153 ARG A O 1
ATOM 1155 N N . PHE A 1 154 ? 12.468 -23.637 -11.633 1.00 92.00 154 PHE A N 1
ATOM 1156 C CA . PHE A 1 154 ? 11.032 -23.662 -11.867 1.00 92.00 154 PHE A CA 1
ATOM 1157 C C . PHE A 1 154 ? 10.489 -25.096 -11.844 1.00 92.00 154 PHE A C 1
ATOM 1159 O O . PHE A 1 154 ? 11.017 -25.996 -12.496 1.00 92.00 154 PHE A O 1
ATOM 1166 N N . SER A 1 155 ? 9.390 -25.292 -11.119 1.00 94.19 155 SER A N 1
ATOM 1167 C CA . SER A 1 155 ? 8.651 -26.548 -11.087 1.00 94.19 155 SER A CA 1
ATOM 1168 C C . SER A 1 155 ? 7.161 -26.267 -10.956 1.00 94.19 155 SER A C 1
ATOM 1170 O O . SER A 1 155 ? 6.728 -25.571 -10.036 1.00 94.19 155 SER A O 1
ATOM 1172 N N . ARG A 1 156 ? 6.361 -26.859 -11.852 1.00 95.19 156 ARG A N 1
ATOM 1173 C CA . ARG A 1 156 ? 4.894 -26.728 -11.834 1.00 95.19 156 ARG A CA 1
ATOM 1174 C C . ARG A 1 156 ? 4.287 -27.269 -10.539 1.00 95.19 156 ARG A C 1
ATOM 1176 O O . ARG A 1 156 ? 3.353 -26.676 -10.011 1.00 95.19 156 ARG A O 1
ATOM 1183 N N . SER A 1 157 ? 4.839 -28.360 -10.003 1.00 94.75 157 SER A N 1
ATOM 1184 C CA . SER A 1 157 ? 4.355 -28.949 -8.751 1.00 94.75 157 SER A CA 1
ATOM 1185 C C . SER A 1 157 ? 4.689 -28.072 -7.547 1.00 94.75 157 SER A C 1
ATOM 1187 O O . SER A 1 157 ? 3.868 -27.931 -6.645 1.00 94.75 157 SER A O 1
ATOM 1189 N N . HIS A 1 158 ? 5.864 -27.438 -7.539 1.00 90.62 158 HIS A N 1
ATOM 1190 C CA . HIS A 1 158 ? 6.235 -26.504 -6.481 1.00 90.62 158 HIS A CA 1
ATOM 1191 C C . HIS A 1 158 ? 5.373 -25.238 -6.532 1.00 90.62 158 HIS A C 1
ATOM 1193 O O . HIS A 1 158 ? 4.852 -24.827 -5.500 1.00 90.62 158 HIS A O 1
ATOM 1199 N N . LEU A 1 159 ? 5.138 -24.689 -7.728 1.00 94.25 159 LEU A N 1
ATOM 1200 C CA . LEU A 1 159 ? 4.224 -23.565 -7.928 1.00 94.25 159 LEU A CA 1
ATOM 1201 C C . LEU A 1 159 ? 2.818 -23.885 -7.401 1.00 94.25 159 LEU A C 1
ATOM 1203 O O . LEU A 1 159 ? 2.277 -23.112 -6.618 1.00 94.25 159 LEU A O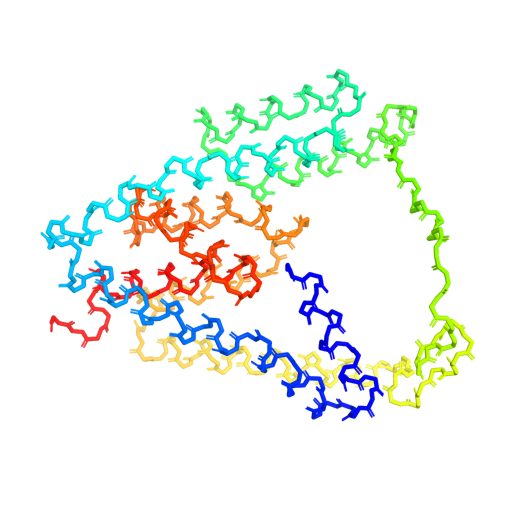 1
ATOM 1207 N N . ALA A 1 160 ? 2.253 -25.039 -7.769 1.00 96.38 160 ALA A N 1
ATOM 1208 C CA . ALA A 1 160 ? 0.934 -25.457 -7.296 1.00 96.38 160 ALA A CA 1
ATOM 1209 C C . ALA A 1 160 ? 0.876 -25.591 -5.764 1.00 96.38 160 ALA A C 1
ATOM 1211 O O . ALA A 1 160 ? -0.100 -25.165 -5.153 1.00 96.38 160 ALA A O 1
ATOM 1212 N N . LYS A 1 161 ? 1.932 -26.120 -5.128 1.00 95.12 161 LYS A N 1
ATOM 1213 C CA . LYS A 1 161 ? 2.030 -26.203 -3.660 1.00 95.12 161 LYS A CA 1
ATOM 1214 C C . LYS A 1 161 ? 2.069 -24.824 -3.005 1.00 95.12 161 LYS A C 1
ATOM 1216 O O . LYS A 1 161 ? 1.355 -24.603 -2.034 1.00 95.12 161 LYS A O 1
ATOM 1221 N N . VAL A 1 162 ? 2.877 -23.904 -3.532 1.00 92.88 162 VAL A N 1
ATOM 1222 C CA . VAL A 1 162 ? 2.993 -22.537 -3.000 1.00 92.88 162 VAL A CA 1
ATOM 1223 C C . VAL A 1 162 ? 1.673 -21.782 -3.157 1.00 92.88 162 VAL A C 1
ATOM 1225 O O . VAL A 1 162 ? 1.211 -21.169 -2.198 1.00 92.88 162 VAL A O 1
ATOM 1228 N N . LEU A 1 163 ? 1.032 -21.875 -4.326 1.00 95.25 163 LEU A N 1
ATOM 1229 C CA . LEU A 1 163 ? -0.281 -21.273 -4.566 1.00 95.25 163 LEU A CA 1
ATOM 1230 C C . LEU A 1 163 ? -1.352 -21.877 -3.659 1.00 95.25 163 LEU A C 1
ATOM 1232 O O . LEU A 1 163 ? -2.096 -21.134 -3.031 1.00 95.25 163 LEU A O 1
ATOM 1236 N N . GLY A 1 164 ? -1.408 -23.206 -3.547 1.00 97.75 164 GLY A N 1
ATOM 1237 C CA . GLY A 1 164 ? -2.362 -23.892 -2.678 1.00 97.75 164 GLY A CA 1
ATOM 1238 C C . GLY A 1 164 ? -2.194 -23.502 -1.210 1.00 97.75 164 GLY A C 1
ATOM 1239 O O . GLY A 1 164 ? -3.178 -23.211 -0.539 1.00 97.75 164 GLY A O 1
ATOM 1240 N N . PHE A 1 165 ? -0.953 -23.420 -0.724 1.00 96.50 165 PHE A N 1
ATOM 1241 C CA . PHE A 1 165 ? -0.666 -22.978 0.639 1.00 96.50 165 PHE A CA 1
ATOM 1242 C C . PHE A 1 165 ? -1.040 -21.507 0.861 1.00 96.50 165 PHE A C 1
ATOM 1244 O O . PHE A 1 165 ? -1.705 -21.188 1.843 1.00 96.50 165 PHE A O 1
ATOM 1251 N N . GLY A 1 166 ? -0.673 -20.614 -0.064 1.00 94.62 166 GLY A N 1
ATOM 1252 C CA . GLY A 1 166 ? -1.015 -19.192 0.019 1.00 94.62 166 GLY A CA 1
ATOM 1253 C C . GLY A 1 166 ? -2.525 -18.943 -0.016 1.00 94.62 166 GLY A C 1
ATOM 1254 O O . GLY A 1 166 ? -3.047 -18.209 0.821 1.00 94.62 166 GLY A O 1
ATOM 1255 N N . LEU A 1 167 ? -3.240 -19.606 -0.930 1.00 96.38 167 LEU A N 1
ATOM 1256 C CA . LEU A 1 167 ? -4.701 -19.549 -1.010 1.00 96.38 167 LEU A CA 1
ATOM 1257 C C . LEU A 1 167 ? -5.356 -20.152 0.233 1.00 96.38 167 LEU A C 1
ATOM 1259 O O . LEU A 1 167 ? -6.321 -19.586 0.731 1.00 96.38 167 LEU A O 1
ATOM 1263 N N . GLY A 1 168 ? -4.824 -21.257 0.760 1.00 98.06 168 GLY A N 1
ATOM 1264 C CA . GLY A 1 168 ? -5.309 -21.875 1.992 1.00 98.06 168 GLY A CA 1
ATOM 1265 C C . GLY A 1 168 ? -5.176 -20.951 3.203 1.00 98.06 168 GLY A C 1
ATOM 1266 O O . GLY A 1 168 ? -6.138 -20.787 3.948 1.00 98.06 168 GLY A O 1
ATOM 1267 N N . LEU A 1 169 ? -4.024 -20.291 3.369 1.00 96.62 169 LEU A N 1
ATOM 1268 C CA . LEU A 1 169 ? -3.817 -19.300 4.430 1.00 96.62 169 LEU A CA 1
ATOM 1269 C C . LEU A 1 169 ? -4.757 -18.101 4.291 1.00 96.62 169 LEU A C 1
ATOM 1271 O O . LEU A 1 169 ? -5.341 -17.660 5.280 1.00 96.62 169 LEU A O 1
ATOM 1275 N N . TRP A 1 170 ? -4.926 -17.588 3.072 1.00 96.50 170 TRP A N 1
ATOM 1276 C CA . TRP A 1 170 ? -5.844 -16.483 2.811 1.00 96.50 170 TRP A CA 1
ATOM 1277 C C . TRP A 1 170 ? -7.302 -16.872 3.092 1.00 96.50 170 TRP A C 1
ATOM 1279 O O . TRP A 1 170 ? -8.003 -16.139 3.786 1.00 96.50 170 TRP A O 1
ATOM 1289 N N . LEU A 1 171 ? -7.744 -18.044 2.622 1.00 97.50 171 LEU A N 1
ATOM 1290 C CA . LEU A 1 171 ? -9.085 -18.570 2.886 1.00 97.50 171 LEU A CA 1
ATOM 1291 C C . LEU A 1 171 ? -9.324 -18.749 4.381 1.00 97.50 171 LEU A C 1
ATOM 1293 O O . LEU A 1 171 ? -10.379 -18.359 4.866 1.00 97.50 171 LEU A O 1
ATOM 1297 N N . LEU A 1 172 ? -8.351 -19.296 5.111 1.00 97.88 172 LEU A N 1
ATOM 1298 C CA . LEU A 1 172 ? -8.441 -19.464 6.558 1.00 97.88 172 LEU A CA 1
ATOM 1299 C C . LEU A 1 172 ? -8.597 -18.114 7.268 1.00 97.88 172 LEU A C 1
ATOM 1301 O O . LEU A 1 172 ? -9.486 -17.965 8.102 1.00 97.88 172 LEU A O 1
ATOM 1305 N N . ALA A 1 173 ? -7.770 -17.126 6.916 1.00 96.75 173 ALA A N 1
ATOM 1306 C CA . ALA A 1 173 ? -7.839 -15.790 7.501 1.00 96.75 173 ALA A CA 1
ATOM 1307 C C . ALA A 1 173 ? -9.182 -15.102 7.200 1.00 96.75 173 ALA A C 1
ATOM 1309 O O . ALA A 1 173 ? -9.832 -14.595 8.112 1.00 96.75 173 ALA A O 1
ATOM 1310 N N . MET A 1 174 ? -9.640 -15.131 5.946 1.00 97.31 174 MET A N 1
ATOM 1311 C CA . MET A 1 174 ? -10.923 -14.538 5.561 1.00 97.31 174 MET A CA 1
ATOM 1312 C C . MET A 1 174 ? -12.112 -15.277 6.182 1.00 97.31 174 MET A C 1
ATOM 1314 O O . MET A 1 174 ? -13.040 -14.629 6.657 1.00 97.31 174 MET A O 1
ATOM 1318 N N . ALA A 1 175 ? -12.085 -16.610 6.234 1.00 97.38 175 ALA A N 1
ATOM 1319 C CA . ALA A 1 175 ? -13.126 -17.402 6.884 1.00 97.38 175 ALA A CA 1
ATOM 1320 C C . ALA A 1 175 ? -13.206 -17.095 8.383 1.00 97.38 175 ALA A C 1
ATOM 1322 O O . ALA A 1 175 ? -14.305 -16.927 8.904 1.00 97.38 175 ALA A O 1
ATOM 1323 N N . ALA A 1 176 ? -12.063 -16.952 9.062 1.00 97.50 176 ALA A N 1
ATOM 1324 C CA . ALA A 1 176 ? -12.021 -16.539 10.461 1.00 97.50 176 ALA A CA 1
ATOM 1325 C C . ALA A 1 176 ? -12.611 -15.134 10.656 1.00 97.50 176 ALA A C 1
ATOM 1327 O O . ALA A 1 176 ? -13.439 -14.940 11.542 1.00 97.50 176 ALA A O 1
ATOM 1328 N N . LEU A 1 177 ? -12.257 -14.165 9.803 1.00 96.19 177 LEU A N 1
ATOM 1329 C CA . LEU A 1 177 ? -12.828 -12.816 9.863 1.00 96.19 177 LEU A CA 1
ATOM 1330 C C . LEU A 1 177 ? -14.350 -12.831 9.688 1.00 96.19 177 LEU A C 1
ATOM 1332 O O . LEU A 1 177 ? -15.053 -12.239 10.504 1.00 96.19 177 LEU A O 1
ATOM 1336 N N . VAL A 1 178 ? -14.851 -13.555 8.683 1.00 97.00 178 VAL A N 1
ATOM 1337 C CA . VAL A 1 178 ? -16.289 -13.692 8.408 1.00 97.00 178 VAL A CA 1
ATOM 1338 C C . VAL A 1 178 ? -17.013 -14.399 9.553 1.00 97.00 178 VAL A C 1
ATOM 1340 O O . VAL A 1 178 ? -18.096 -13.968 9.934 1.00 97.00 178 VAL A O 1
ATOM 1343 N N . ALA A 1 179 ? -16.432 -15.459 10.115 1.00 96.81 179 ALA A N 1
ATOM 1344 C CA . ALA A 1 179 ? -17.038 -16.205 11.214 1.00 96.81 179 ALA A CA 1
ATOM 1345 C C . ALA A 1 179 ? -17.122 -15.378 12.506 1.00 96.81 179 ALA A C 1
ATOM 1347 O O . ALA A 1 179 ? -18.104 -15.489 13.232 1.00 96.81 179 ALA A O 1
ATOM 1348 N N . LEU A 1 180 ? -16.112 -14.546 12.784 1.00 94.94 180 LEU A N 1
ATOM 1349 C CA . LEU A 1 180 ? -16.027 -13.758 14.017 1.00 94.94 180 LEU A CA 1
ATOM 1350 C C . LEU A 1 180 ? -16.742 -12.402 13.929 1.00 94.94 180 LEU A C 1
ATOM 1352 O O . LEU A 1 180 ? -17.286 -11.941 14.924 1.00 94.94 180 LEU A O 1
ATOM 1356 N N . ASN A 1 181 ? -16.740 -11.756 12.758 1.00 93.62 181 ASN A N 1
ATOM 1357 C CA . ASN A 1 181 ? -17.225 -10.378 12.582 1.00 93.62 181 ASN A CA 1
ATOM 1358 C C . ASN A 1 181 ? -18.433 -10.278 11.636 1.00 93.62 181 ASN A C 1
ATOM 1360 O O . ASN A 1 181 ? -18.985 -9.196 11.441 1.00 93.62 181 ASN A O 1
ATOM 1364 N N . GLY A 1 182 ? -18.832 -11.381 10.999 1.00 94.81 182 GLY A N 1
ATOM 1365 C CA . GLY A 1 182 ? -19.837 -11.388 9.941 1.00 94.81 182 GLY A CA 1
ATOM 1366 C C . GLY A 1 182 ? -19.319 -10.833 8.609 1.00 94.81 182 GLY A C 1
ATOM 1367 O O . GLY A 1 182 ? -18.222 -10.281 8.503 1.00 94.81 182 GLY A O 1
ATOM 1368 N N . LEU A 1 183 ? -20.137 -10.962 7.559 1.00 92.75 183 LEU A N 1
ATOM 1369 C CA . LEU A 1 183 ? -19.806 -10.475 6.210 1.00 92.75 183 LEU A CA 1
ATOM 1370 C C . LEU A 1 183 ? -19.700 -8.945 6.135 1.00 92.75 183 LEU A C 1
ATOM 1372 O O . LEU A 1 183 ? -18.907 -8.423 5.357 1.00 92.75 183 LEU A O 1
ATOM 1376 N N . GLN A 1 184 ? -20.492 -8.234 6.939 1.00 92.38 184 GLN A N 1
ATOM 1377 C CA . GLN A 1 184 ? -20.531 -6.767 6.965 1.00 92.38 184 GLN A CA 1
ATOM 1378 C C . GLN A 1 184 ? -19.676 -6.160 8.084 1.00 92.38 184 GLN A C 1
ATOM 1380 O O . GLN A 1 184 ? -19.627 -4.942 8.215 1.00 92.38 184 GLN A O 1
ATOM 1385 N N . GLY A 1 185 ? -18.988 -6.985 8.882 1.00 92.31 185 GLY A N 1
ATOM 1386 C CA . GLY A 1 185 ? -18.101 -6.495 9.931 1.00 92.31 185 GLY A CA 1
ATOM 1387 C C . GLY A 1 185 ? -16.926 -5.704 9.361 1.00 92.31 185 GLY A C 1
ATOM 1388 O O . GLY A 1 185 ? -16.354 -6.080 8.334 1.00 92.31 185 GLY A O 1
ATOM 1389 N N . THR A 1 186 ? -16.526 -4.637 10.052 1.00 92.44 186 THR A N 1
ATOM 1390 C CA . THR A 1 186 ? -15.460 -3.721 9.616 1.00 92.44 186 THR A CA 1
ATOM 1391 C C . THR A 1 186 ? -14.162 -4.453 9.272 1.00 92.44 186 THR A C 1
ATOM 1393 O O . THR A 1 186 ? -13.596 -4.210 8.210 1.00 92.44 186 THR A O 1
ATOM 1396 N N . LEU A 1 187 ? -13.716 -5.409 10.099 1.00 94.25 187 LEU A N 1
ATOM 1397 C CA . LEU A 1 187 ? -12.497 -6.184 9.818 1.00 94.25 187 LEU A CA 1
ATOM 1398 C C . LEU A 1 187 ? -12.626 -7.068 8.577 1.00 94.25 187 LEU A C 1
ATOM 1400 O O . LEU A 1 187 ? -11.668 -7.206 7.819 1.00 94.25 187 LEU A O 1
ATOM 1404 N N . THR A 1 188 ? -13.803 -7.646 8.343 1.00 95.69 188 THR A N 1
ATOM 1405 C CA . THR A 1 188 ? -14.077 -8.436 7.137 1.00 95.69 188 THR A CA 1
ATOM 1406 C C . THR A 1 188 ? -14.030 -7.554 5.893 1.00 95.69 188 THR A C 1
ATOM 1408 O O . THR A 1 188 ? -13.414 -7.929 4.893 1.00 95.69 188 THR A O 1
ATOM 1411 N N . GLN A 1 189 ? -14.625 -6.359 5.963 1.00 95.38 189 GLN A N 1
ATOM 1412 C CA . GLN A 1 189 ? -14.594 -5.373 4.882 1.00 95.38 189 GLN A CA 1
ATOM 1413 C C . GLN A 1 189 ? -13.167 -4.881 4.611 1.00 95.38 189 GLN A C 1
ATOM 1415 O O . GLN A 1 189 ? -12.744 -4.858 3.457 1.00 95.38 189 GLN A O 1
ATOM 1420 N N . MET A 1 190 ? -12.380 -4.603 5.655 1.00 95.19 190 MET A N 1
ATOM 1421 C CA . MET A 1 190 ? -10.947 -4.303 5.542 1.00 95.19 190 MET A CA 1
ATOM 1422 C C . MET A 1 190 ? -10.169 -5.451 4.898 1.00 95.19 190 MET A C 1
ATOM 1424 O O . MET A 1 190 ? -9.389 -5.220 3.975 1.00 95.19 190 MET A O 1
ATOM 1428 N N . GLY A 1 191 ? -10.408 -6.694 5.321 1.00 95.38 191 GLY A N 1
ATOM 1429 C CA . GLY A 1 191 ? -9.782 -7.880 4.737 1.00 95.38 191 GLY A CA 1
ATOM 1430 C C . GLY A 1 191 ? -10.062 -8.000 3.239 1.00 95.38 191 GLY A C 1
ATOM 1431 O O . GLY A 1 191 ? -9.140 -8.194 2.440 1.00 95.38 191 GLY A O 1
ATOM 1432 N N . TRP A 1 192 ? -11.315 -7.795 2.825 1.00 95.00 192 TRP A N 1
ATOM 1433 C CA . TRP A 1 192 ? -11.684 -7.788 1.410 1.00 95.00 192 TRP A CA 1
ATOM 1434 C C . TRP A 1 192 ? -11.062 -6.620 0.647 1.00 95.00 192 TRP A C 1
ATOM 1436 O O . TRP A 1 192 ? -10.546 -6.801 -0.459 1.00 95.00 192 TRP A O 1
ATOM 1446 N N . PHE A 1 193 ? -11.092 -5.430 1.234 1.00 93.81 193 PHE A N 1
ATOM 1447 C CA . PHE A 1 193 ? -10.530 -4.227 0.647 1.00 93.81 193 PHE A CA 1
ATOM 1448 C C . PHE A 1 193 ? -9.029 -4.375 0.383 1.00 93.81 193 PHE A C 1
ATOM 1450 O O . PHE A 1 193 ? -8.585 -4.188 -0.751 1.00 93.81 193 PHE A O 1
ATOM 1457 N N . PHE A 1 194 ? -8.256 -4.788 1.389 1.00 92.06 194 PHE A N 1
ATOM 1458 C CA . PHE A 1 194 ? -6.813 -4.981 1.259 1.00 92.06 194 PHE A CA 1
ATOM 1459 C C . PHE A 1 194 ? -6.454 -6.185 0.386 1.00 92.06 194 PHE A C 1
ATOM 1461 O O . PHE A 1 194 ? -5.443 -6.133 -0.311 1.00 92.06 194 PHE A O 1
ATOM 1468 N N . THR A 1 195 ? -7.300 -7.221 0.326 1.00 92.69 195 THR A N 1
ATOM 1469 C CA . THR A 1 195 ? -7.152 -8.306 -0.661 1.00 92.69 195 THR A CA 1
ATOM 1470 C C . THR A 1 195 ? -7.240 -7.755 -2.085 1.00 92.69 195 THR A C 1
ATOM 1472 O O . THR A 1 195 ? -6.368 -8.022 -2.911 1.00 92.69 195 THR A O 1
ATOM 1475 N N . LYS A 1 196 ? -8.260 -6.938 -2.380 1.00 89.69 196 LYS A N 1
ATOM 1476 C CA . LYS A 1 196 ? -8.400 -6.288 -3.692 1.00 89.69 196 LYS A CA 1
ATOM 1477 C C . LYS A 1 196 ? -7.242 -5.329 -3.960 1.00 89.69 196 LYS A C 1
ATOM 1479 O O . LYS A 1 196 ? -6.678 -5.369 -5.048 1.00 89.69 196 LYS A O 1
ATOM 1484 N N . ALA A 1 197 ? -6.846 -4.529 -2.967 1.00 87.00 197 ALA A N 1
ATOM 1485 C CA . ALA A 1 197 ? -5.704 -3.626 -3.075 1.00 87.00 197 ALA A CA 1
ATOM 1486 C C . ALA A 1 197 ? -4.436 -4.393 -3.468 1.00 87.00 197 ALA A C 1
ATOM 1488 O O . ALA A 1 197 ? -3.768 -4.010 -4.423 1.00 87.00 197 ALA A O 1
ATOM 1489 N N . ALA A 1 198 ? -4.139 -5.512 -2.800 1.00 86.00 198 ALA A N 1
ATOM 1490 C CA . ALA A 1 198 ? -2.961 -6.331 -3.081 1.00 86.00 198 ALA A CA 1
ATOM 1491 C C . ALA A 1 198 ? -2.950 -6.902 -4.511 1.00 86.00 198 ALA A C 1
ATOM 1493 O O . ALA A 1 198 ? -1.887 -6.981 -5.122 1.00 86.00 198 ALA A O 1
ATOM 1494 N N . LEU A 1 199 ? -4.116 -7.257 -5.062 1.00 85.50 199 LEU A N 1
ATOM 1495 C CA . LEU A 1 199 ? -4.247 -7.776 -6.431 1.00 85.50 199 LEU A CA 1
ATOM 1496 C C . LEU A 1 199 ? -4.223 -6.681 -7.508 1.00 85.50 199 LEU A C 1
ATOM 1498 O O . LEU A 1 199 ? -3.823 -6.944 -8.640 1.00 85.50 199 LEU A O 1
ATOM 1502 N N . LEU A 1 200 ? -4.671 -5.471 -7.171 1.00 77.56 200 LEU A N 1
ATOM 1503 C CA . LEU A 1 200 ? -4.829 -4.347 -8.104 1.00 77.56 200 LEU A CA 1
ATOM 1504 C C . LEU A 1 200 ? -3.677 -3.333 -8.033 1.00 77.56 200 LEU A C 1
ATOM 1506 O O . LEU A 1 200 ? -3.661 -2.348 -8.771 1.00 77.56 200 LEU A O 1
ATOM 1510 N N . THR A 1 201 ? -2.703 -3.569 -7.158 1.00 72.06 201 THR A N 1
ATOM 1511 C CA . THR A 1 201 ? -1.511 -2.736 -6.999 1.00 72.06 201 THR A CA 1
ATOM 1512 C C . THR A 1 201 ? -0.519 -2.996 -8.133 1.00 72.06 201 THR A C 1
ATOM 1514 O O . THR A 1 201 ? 0.267 -3.942 -8.092 1.00 72.06 201 THR A O 1
ATOM 1517 N N . PHE A 1 202 ? -0.503 -2.110 -9.127 1.00 68.38 202 PHE A N 1
ATOM 1518 C CA . PHE A 1 202 ? 0.523 -2.058 -10.171 1.00 68.38 202 PHE A CA 1
ATOM 1519 C C . PHE A 1 202 ? 1.271 -0.724 -10.092 1.00 68.38 202 PHE A C 1
ATOM 1521 O O . PHE A 1 202 ? 0.644 0.315 -9.931 1.00 68.38 202 PHE A O 1
ATOM 1528 N N . GLY A 1 203 ? 2.602 -0.726 -10.234 1.00 64.25 203 GLY A N 1
ATOM 1529 C CA . GLY A 1 203 ? 3.386 0.522 -10.310 1.00 64.25 203 GLY A CA 1
ATOM 1530 C C . GLY A 1 203 ? 3.950 1.050 -8.983 1.00 64.25 203 GLY A C 1
ATOM 1531 O O . GLY A 1 203 ? 4.303 2.224 -8.888 1.00 64.25 203 GLY A O 1
ATOM 1532 N N . GLY A 1 204 ? 4.081 0.190 -7.969 1.00 70.69 204 GLY A N 1
ATOM 1533 C CA . GLY A 1 204 ? 4.717 0.526 -6.692 1.00 70.69 204 GLY A CA 1
ATOM 1534 C C . GLY A 1 204 ? 3.779 1.215 -5.696 1.00 70.69 204 GLY A C 1
ATOM 1535 O O . GLY A 1 204 ? 2.596 1.404 -5.953 1.00 70.69 204 GLY A O 1
ATOM 1536 N N . ALA A 1 205 ? 4.302 1.577 -4.522 1.00 71.12 205 ALA A N 1
ATOM 1537 C CA . ALA A 1 205 ? 3.477 2.018 -3.391 1.00 71.12 205 ALA A CA 1
ATOM 1538 C C . ALA A 1 205 ? 2.694 3.324 -3.649 1.00 71.12 205 ALA A C 1
ATOM 1540 O O . ALA A 1 205 ? 1.570 3.456 -3.174 1.00 71.12 205 ALA A O 1
ATOM 1541 N N . TYR A 1 206 ? 3.230 4.247 -4.457 1.00 74.62 206 TYR A N 1
ATOM 1542 C CA . TYR A 1 206 ? 2.541 5.498 -4.809 1.00 74.62 206 TYR A CA 1
ATOM 1543 C C . TYR A 1 206 ? 1.307 5.283 -5.696 1.00 74.62 206 TYR A C 1
ATOM 1545 O O . TYR A 1 206 ? 0.372 6.074 -5.635 1.00 74.62 206 TYR A O 1
ATOM 1553 N N . ALA A 1 207 ? 1.275 4.211 -6.492 1.00 74.88 207 ALA A N 1
ATOM 1554 C CA . ALA A 1 207 ? 0.125 3.895 -7.337 1.00 74.88 207 ALA A CA 1
ATOM 1555 C C . ALA A 1 207 ? -1.058 3.319 -6.541 1.00 74.88 207 ALA A C 1
ATOM 1557 O O . ALA A 1 207 ? -2.195 3.376 -6.993 1.00 74.88 207 ALA A O 1
ATOM 1558 N N . VAL A 1 208 ? -0.803 2.788 -5.344 1.00 80.31 208 VAL A N 1
ATOM 1559 C CA . VAL A 1 208 ? -1.832 2.199 -4.468 1.00 80.31 208 VAL A CA 1
ATOM 1560 C C . VAL A 1 208 ? -2.560 3.253 -3.659 1.00 80.31 208 VAL A C 1
ATOM 1562 O O . VAL A 1 208 ? -3.707 3.061 -3.266 1.00 80.31 208 VAL A O 1
ATOM 1565 N N . LEU A 1 209 ? -1.891 4.371 -3.394 1.00 83.62 209 LEU A N 1
ATOM 1566 C CA . LEU A 1 209 ? -2.385 5.393 -2.491 1.00 83.62 209 LEU A CA 1
ATOM 1567 C C . LEU A 1 209 ? -3.744 5.977 -2.921 1.00 83.62 209 LEU A C 1
ATOM 1569 O O . LEU A 1 209 ? -4.608 6.070 -2.054 1.00 83.62 209 LEU A O 1
ATOM 1573 N N . PRO A 1 210 ? -4.006 6.281 -4.212 1.00 84.31 210 PRO A N 1
ATOM 1574 C CA . PRO A 1 210 ? -5.331 6.726 -4.647 1.00 84.31 210 PRO A CA 1
ATOM 1575 C C . PRO A 1 210 ? -6.420 5.670 -4.431 1.00 84.31 210 PRO A C 1
ATOM 1577 O O . PRO A 1 210 ? -7.524 6.009 -4.024 1.00 84.31 210 PRO A O 1
ATOM 1580 N N . TYR A 1 211 ? -6.107 4.388 -4.650 1.00 87.94 211 TYR A N 1
ATOM 1581 C CA . TYR A 1 211 ? -7.048 3.295 -4.396 1.00 87.94 211 TYR A CA 1
ATOM 1582 C C . TYR A 1 211 ? -7.374 3.172 -2.901 1.00 87.94 211 TYR A C 1
ATOM 1584 O O . TYR A 1 211 ? -8.534 3.021 -2.525 1.00 87.94 211 TYR A O 1
ATOM 1592 N N . VAL A 1 212 ? -6.354 3.273 -2.039 1.00 90.56 212 VAL A N 1
ATOM 1593 C CA . VAL A 1 212 ? -6.522 3.276 -0.576 1.00 90.56 212 VAL A CA 1
ATOM 1594 C C . VAL A 1 212 ? -7.301 4.495 -0.112 1.00 90.56 212 VAL A C 1
ATOM 1596 O O . VAL A 1 212 ? -8.173 4.341 0.732 1.00 90.56 212 VAL A O 1
ATOM 1599 N N . TYR A 1 213 ? -7.047 5.667 -0.689 1.00 90.38 213 TYR A N 1
ATOM 1600 C CA . TYR A 1 213 ? -7.809 6.878 -0.404 1.00 90.38 213 TYR A CA 1
ATOM 1601 C C . TYR A 1 213 ? -9.291 6.697 -0.769 1.00 90.38 213 TYR A C 1
ATOM 1603 O O . TYR A 1 213 ? -10.135 6.817 0.111 1.00 90.38 213 TYR A O 1
ATOM 1611 N N . GLN A 1 214 ? -9.606 6.310 -2.013 1.00 90.31 214 GLN A N 1
ATOM 1612 C CA . GLN A 1 214 ? -10.994 6.091 -2.450 1.00 90.31 214 GLN A CA 1
ATOM 1613 C C . GLN A 1 214 ? -11.720 5.070 -1.568 1.00 90.31 214 GLN A C 1
ATOM 1615 O O . GLN A 1 214 ? -12.875 5.259 -1.204 1.00 90.31 214 GLN A O 1
ATOM 1620 N N . GLY A 1 215 ? -11.050 3.978 -1.200 1.00 91.75 215 GLY A N 1
ATOM 1621 C CA . GLY A 1 215 ? -11.649 2.952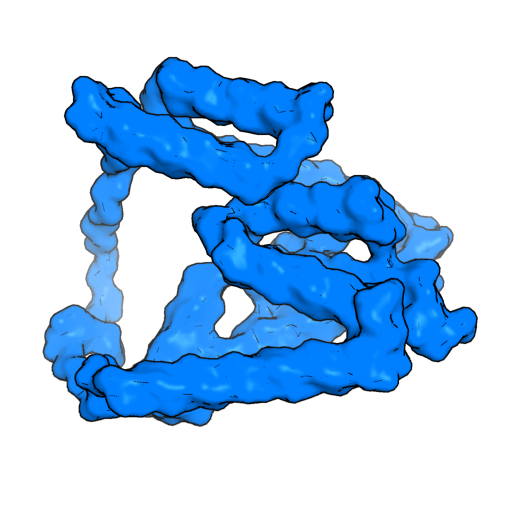 -0.355 1.00 91.75 215 GLY A CA 1
ATOM 1622 C C . GLY A 1 215 ? -11.825 3.385 1.096 1.00 91.75 215 GLY A C 1
ATOM 1623 O O . GLY A 1 215 ? -12.924 3.319 1.635 1.00 91.75 215 GLY A O 1
ATOM 1624 N N . ALA A 1 216 ? -10.740 3.794 1.749 1.00 93.88 216 ALA A N 1
ATOM 1625 C CA . ALA A 1 216 ? -10.718 4.041 3.187 1.00 93.88 216 ALA A CA 1
ATOM 1626 C C . ALA A 1 216 ? -11.330 5.389 3.584 1.00 93.88 216 ALA A C 1
ATOM 1628 O O . ALA A 1 216 ? -11.891 5.484 4.674 1.00 93.88 216 ALA A O 1
ATOM 1629 N N . VAL A 1 217 ? -11.214 6.405 2.726 1.00 94.06 217 VAL A N 1
ATOM 1630 C CA . VAL A 1 217 ? -11.798 7.730 2.950 1.00 94.06 217 VAL A CA 1
ATOM 1631 C C . VAL A 1 217 ? -13.180 7.774 2.325 1.00 94.06 217 VAL A C 1
ATOM 1633 O O . VAL A 1 217 ? -14.151 7.786 3.064 1.00 94.06 217 VAL A O 1
ATOM 1636 N N . ASP A 1 218 ? -13.294 7.710 0.998 1.00 92.44 218 ASP A N 1
ATOM 1637 C CA . ASP A 1 218 ? -14.553 8.049 0.319 1.00 92.44 218 ASP A CA 1
ATOM 1638 C C . ASP A 1 218 ? -15.642 6.970 0.478 1.00 92.44 218 ASP A C 1
ATOM 1640 O O . ASP A 1 218 ? -16.782 7.280 0.821 1.00 92.44 218 ASP A O 1
ATOM 1644 N N . GLN A 1 219 ? -15.308 5.693 0.274 1.00 91.44 219 GLN A N 1
ATOM 1645 C CA . GLN A 1 219 ? -16.294 4.603 0.257 1.00 91.44 219 GLN A CA 1
ATOM 1646 C C . GLN A 1 219 ? -16.646 4.085 1.651 1.00 91.44 219 GLN A C 1
ATOM 1648 O O . GLN A 1 219 ? -17.821 3.953 1.988 1.00 91.44 219 GLN A O 1
ATOM 1653 N N . HIS A 1 220 ? -15.634 3.739 2.446 1.00 92.81 220 HIS A N 1
ATOM 1654 C CA . HIS A 1 220 ? -15.827 3.091 3.741 1.00 92.81 220 HIS A CA 1
ATOM 1655 C C . HIS A 1 220 ? -15.802 4.058 4.926 1.00 92.81 220 HIS A C 1
ATOM 1657 O O . HIS A 1 220 ? -16.212 3.658 6.015 1.00 92.81 220 HIS A O 1
ATOM 1663 N N . GLN A 1 221 ? -15.332 5.300 4.739 1.00 93.88 221 GLN A N 1
ATOM 1664 C CA . GLN A 1 221 ? -15.273 6.328 5.788 1.00 93.88 221 GLN A CA 1
ATOM 1665 C C . GLN A 1 221 ? -14.583 5.825 7.073 1.00 93.88 221 GLN A C 1
ATOM 1667 O O . GLN A 1 221 ? -14.966 6.150 8.197 1.00 93.88 221 GLN A O 1
ATOM 1672 N N . TRP A 1 222 ? -13.554 4.989 6.916 1.00 95.12 222 TRP A N 1
ATOM 1673 C CA . TRP A 1 222 ? -12.713 4.526 8.020 1.00 95.12 222 TRP A CA 1
ATOM 1674 C C . TRP A 1 222 ? -11.809 5.640 8.540 1.00 95.12 222 TRP A C 1
ATOM 1676 O O . TRP A 1 222 ? -11.433 5.627 9.708 1.00 95.12 222 TRP A O 1
ATOM 1686 N N . LEU A 1 223 ? -11.446 6.581 7.667 1.00 94.94 223 LEU A N 1
ATOM 1687 C CA . LEU A 1 223 ? -10.640 7.751 7.981 1.00 94.94 223 LEU A CA 1
ATOM 1688 C C . LEU A 1 223 ? -11.192 8.965 7.239 1.00 94.94 223 LEU A C 1
ATOM 1690 O O . LEU A 1 223 ? -11.749 8.852 6.154 1.00 94.94 223 LEU A O 1
ATOM 1694 N N . SER A 1 224 ? -10.946 10.146 7.787 1.00 93.38 224 SER A N 1
ATOM 1695 C CA . SER A 1 224 ? -11.110 11.411 7.076 1.00 93.38 224 SER A CA 1
ATOM 1696 C C . SER A 1 224 ? -9.917 11.697 6.152 1.00 93.38 224 SER A C 1
ATOM 1698 O O . SER A 1 224 ? -8.809 11.194 6.356 1.00 93.38 224 SER A O 1
ATOM 1700 N N . ALA A 1 225 ? -10.108 12.569 5.157 1.00 90.00 225 ALA A N 1
ATOM 1701 C CA . ALA A 1 225 ? -9.025 12.989 4.264 1.00 90.00 225 ALA A CA 1
ATOM 1702 C C . ALA A 1 225 ? -7.792 13.557 5.012 1.00 90.00 225 ALA A C 1
ATOM 1704 O O . ALA A 1 225 ? -6.671 13.160 4.683 1.00 90.00 225 ALA A O 1
ATOM 1705 N N . PRO A 1 226 ? -7.940 14.402 6.059 1.00 87.75 226 PRO A N 1
ATOM 1706 C CA . PRO A 1 226 ? -6.802 14.845 6.866 1.00 87.75 226 PRO A CA 1
ATOM 1707 C C . PRO A 1 226 ? -6.087 13.699 7.592 1.00 87.75 226 PRO A C 1
ATOM 1709 O O . PRO A 1 226 ? -4.860 13.667 7.593 1.00 87.75 226 PRO A O 1
ATOM 1712 N N . GLN A 1 227 ? -6.830 12.736 8.148 1.00 91.19 227 GLN A N 1
ATOM 1713 C CA . GLN A 1 227 ? -6.248 11.557 8.803 1.00 91.19 227 GLN A CA 1
ATOM 1714 C C . GLN A 1 227 ? -5.457 10.694 7.818 1.00 91.19 227 GLN A C 1
ATOM 1716 O O . GLN A 1 227 ? -4.404 10.172 8.166 1.00 91.19 227 GLN A O 1
ATOM 1721 N N . MET A 1 228 ? -5.918 10.570 6.572 1.00 91.06 228 MET A N 1
ATOM 1722 C CA . MET A 1 228 ? -5.176 9.850 5.537 1.00 91.06 228 MET A CA 1
ATOM 1723 C C . MET A 1 228 ? -3.839 10.535 5.206 1.00 91.06 228 MET A C 1
ATOM 1725 O O . MET A 1 228 ? -2.823 9.861 5.030 1.00 91.06 228 MET A O 1
ATOM 1729 N N . ILE A 1 229 ? -3.816 11.872 5.168 1.00 87.25 229 ILE A N 1
ATOM 1730 C CA . ILE A 1 229 ? -2.583 12.654 4.980 1.00 87.25 229 ILE A CA 1
ATOM 1731 C C . ILE A 1 229 ? -1.640 12.475 6.179 1.00 87.25 229 ILE A C 1
ATOM 1733 O O . ILE A 1 229 ? -0.444 12.264 5.978 1.00 87.25 229 ILE A O 1
ATOM 1737 N N . ASP A 1 230 ? -2.165 12.495 7.407 1.00 87.44 230 ASP A N 1
ATOM 1738 C CA . ASP A 1 230 ? -1.389 12.238 8.630 1.00 87.44 230 ASP A CA 1
ATOM 1739 C C . ASP A 1 230 ? -0.820 10.806 8.655 1.00 87.44 230 ASP A C 1
ATOM 1741 O O . ASP A 1 230 ? 0.326 10.579 9.040 1.00 87.44 230 ASP A O 1
ATOM 1745 N N . GLY A 1 231 ? -1.581 9.824 8.175 1.00 89.06 231 GLY A N 1
ATOM 1746 C CA . GLY A 1 231 ? -1.118 8.444 8.046 1.00 89.06 231 GLY A CA 1
ATOM 1747 C C . GLY A 1 231 ? 0.016 8.292 7.039 1.00 89.06 231 GLY A C 1
ATOM 1748 O O . GLY A 1 231 ? 1.010 7.614 7.305 1.00 89.06 231 GLY A O 1
ATOM 1749 N N . LEU A 1 232 ? -0.107 8.946 5.884 1.00 87.44 232 LEU A N 1
ATOM 1750 C CA . LEU A 1 232 ? 0.944 8.975 4.868 1.00 87.44 232 LEU A CA 1
ATOM 1751 C C . LEU A 1 232 ? 2.210 9.653 5.394 1.00 87.44 232 LEU A C 1
ATOM 1753 O O . LEU A 1 232 ? 3.318 9.182 5.143 1.00 87.44 232 LEU A O 1
ATOM 1757 N N . ALA A 1 233 ? 2.033 10.729 6.157 1.00 84.25 233 ALA A N 1
ATOM 1758 C CA . ALA A 1 233 ? 3.107 11.445 6.816 1.00 84.25 233 ALA A CA 1
ATOM 1759 C C . ALA A 1 233 ? 3.918 10.548 7.752 1.00 84.25 233 ALA A C 1
ATOM 1761 O O . ALA A 1 233 ? 5.146 10.471 7.662 1.00 84.25 233 ALA A O 1
ATOM 1762 N N . LEU A 1 234 ? 3.223 9.832 8.631 1.00 86.75 234 LEU A N 1
ATOM 1763 C CA . LEU A 1 234 ? 3.847 8.860 9.516 1.00 86.75 234 LEU A CA 1
ATOM 1764 C C . LEU A 1 234 ? 4.517 7.733 8.716 1.00 86.75 234 LEU A C 1
ATOM 1766 O O . LEU A 1 234 ? 5.668 7.403 8.977 1.00 86.75 234 LEU A O 1
ATOM 1770 N N . GLY A 1 235 ? 3.855 7.200 7.688 1.00 85.12 235 GLY A N 1
ATOM 1771 C CA . GLY A 1 235 ? 4.414 6.146 6.837 1.00 85.12 235 GLY A CA 1
ATOM 1772 C C . GLY A 1 235 ? 5.746 6.521 6.178 1.00 85.12 235 GLY A C 1
ATOM 1773 O O . GLY A 1 235 ? 6.691 5.739 6.233 1.00 85.12 235 GLY A O 1
ATOM 1774 N N . GLU A 1 236 ? 5.845 7.722 5.607 1.00 82.38 236 GLU A N 1
ATOM 1775 C CA . GLU A 1 236 ? 7.054 8.217 4.925 1.00 82.38 236 GLU A CA 1
ATOM 1776 C C . GLU A 1 236 ? 8.189 8.604 5.891 1.00 82.38 236 GLU A C 1
ATOM 1778 O O . GLU A 1 236 ? 9.362 8.568 5.521 1.00 82.38 236 GLU A O 1
ATOM 1783 N N . THR A 1 237 ? 7.866 8.970 7.135 1.00 81.62 237 THR A N 1
ATOM 1784 C CA . THR A 1 237 ? 8.879 9.290 8.161 1.00 81.62 237 THR A CA 1
ATOM 1785 C C . THR A 1 237 ? 9.451 8.050 8.841 1.00 81.62 237 THR A C 1
ATOM 1787 O O . THR A 1 237 ? 10.550 8.102 9.397 1.00 81.62 237 THR A O 1
ATOM 1790 N N . THR A 1 238 ? 8.742 6.920 8.783 1.00 84.69 238 THR A N 1
ATOM 1791 C CA . THR A 1 238 ? 9.215 5.662 9.361 1.00 84.69 238 THR A CA 1
ATOM 1792 C C . THR A 1 238 ? 10.111 4.869 8.406 1.00 84.69 238 THR A C 1
ATOM 1794 O O . THR A 1 238 ? 9.848 4.803 7.203 1.00 84.69 238 THR A O 1
ATOM 1797 N N . PRO A 1 239 ? 11.161 4.203 8.918 1.00 73.81 239 PRO A N 1
ATOM 1798 C CA . PRO A 1 239 ? 11.953 3.289 8.110 1.00 73.81 239 PRO A CA 1
ATOM 1799 C C . PRO A 1 239 ? 11.097 2.079 7.724 1.00 73.81 239 PRO A C 1
ATOM 1801 O O . PRO A 1 239 ? 10.646 1.333 8.589 1.00 73.81 239 PRO A O 1
ATOM 1804 N N . GLY A 1 240 ? 10.876 1.869 6.426 1.00 75.19 240 GLY A N 1
ATOM 1805 C CA . GLY A 1 240 ? 10.113 0.721 5.947 1.00 75.19 240 GLY A CA 1
ATOM 1806 C C . GLY A 1 240 ? 9.593 0.858 4.514 1.00 75.19 240 GLY A C 1
ATOM 1807 O O . GLY A 1 240 ? 9.964 1.767 3.763 1.00 75.19 240 GLY A O 1
ATOM 1808 N N . PRO A 1 241 ? 8.755 -0.088 4.069 1.00 77.69 241 PRO A N 1
ATOM 1809 C CA . PRO A 1 241 ? 8.005 0.048 2.830 1.00 77.69 241 PRO A CA 1
ATOM 1810 C C . PRO A 1 241 ? 7.011 1.215 2.908 1.00 77.69 241 PRO A C 1
ATOM 1812 O O . PRO A 1 241 ? 6.218 1.284 3.833 1.00 77.69 241 PRO A O 1
ATOM 1815 N N . LEU A 1 242 ? 6.941 2.060 1.877 1.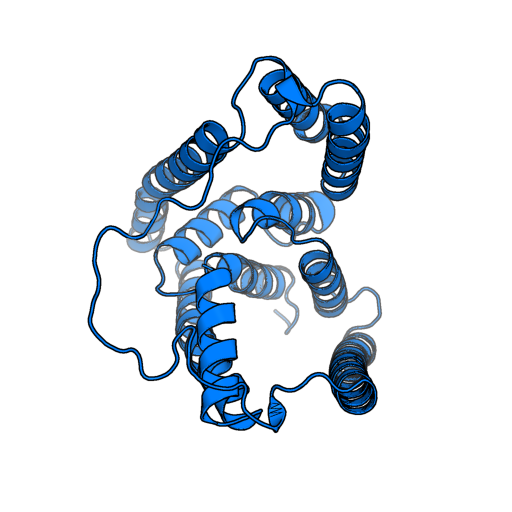00 71.06 242 LEU A N 1
ATOM 1816 C CA . LEU A 1 242 ? 5.928 3.123 1.810 1.00 71.06 242 LEU A CA 1
ATOM 1817 C C . LEU A 1 242 ? 4.481 2.607 1.942 1.00 71.06 242 LEU A C 1
ATOM 1819 O O . LEU A 1 242 ? 3.605 3.290 2.463 1.00 71.06 242 LEU A O 1
ATOM 1823 N N . ILE A 1 243 ? 4.225 1.371 1.502 1.00 79.06 243 ILE A N 1
ATOM 1824 C CA . ILE A 1 243 ? 2.897 0.760 1.616 1.00 79.06 243 ILE A CA 1
ATOM 1825 C C . ILE A 1 243 ? 2.435 0.617 3.078 1.00 79.06 243 ILE A C 1
ATOM 1827 O O . ILE A 1 243 ? 1.254 0.401 3.311 1.00 79.06 243 ILE A O 1
ATOM 1831 N N . MET A 1 244 ? 3.318 0.800 4.066 1.00 85.62 244 MET A N 1
ATOM 1832 C CA . MET A 1 244 ? 2.996 0.716 5.492 1.00 85.62 244 MET A CA 1
ATOM 1833 C C . MET A 1 244 ? 1.921 1.702 5.966 1.00 85.62 244 MET A C 1
ATOM 1835 O O . MET A 1 244 ? 1.312 1.453 7.003 1.00 85.62 244 MET A O 1
ATOM 1839 N N . VAL A 1 245 ? 1.580 2.733 5.184 1.00 88.12 245 VAL A N 1
ATOM 1840 C CA . VAL A 1 245 ? 0.390 3.571 5.428 1.00 88.12 245 VAL A CA 1
ATOM 1841 C C . VAL A 1 245 ? -0.898 2.746 5.604 1.00 88.12 245 VAL A C 1
ATOM 1843 O O . VAL A 1 245 ? -1.777 3.133 6.368 1.00 88.12 245 VAL A O 1
ATOM 1846 N N . VAL A 1 246 ? -1.008 1.563 4.985 1.00 90.44 246 VAL A N 1
ATOM 1847 C CA . VAL A 1 246 ? -2.182 0.685 5.153 1.00 90.44 246 VAL A CA 1
ATOM 1848 C C . VAL A 1 246 ? -2.331 0.141 6.577 1.00 90.44 246 VAL A C 1
ATOM 1850 O O . VAL A 1 246 ? -3.448 -0.139 7.003 1.00 90.44 246 VAL A O 1
ATOM 1853 N N . ALA A 1 247 ? -1.233 0.026 7.334 1.00 92.81 247 ALA A N 1
ATOM 1854 C CA . ALA A 1 247 ? -1.285 -0.359 8.742 1.00 92.81 247 ALA A CA 1
ATOM 1855 C C . ALA A 1 247 ? -1.913 0.751 9.594 1.00 92.81 247 ALA A C 1
ATOM 1857 O O . ALA A 1 247 ? -2.746 0.462 10.449 1.00 92.81 247 ALA A O 1
ATOM 1858 N N . PHE A 1 248 ? -1.573 2.013 9.309 1.00 93.62 248 PHE A N 1
ATOM 1859 C CA . PHE A 1 248 ? -2.226 3.171 9.922 1.00 93.62 248 PHE A CA 1
ATOM 1860 C C . PHE A 1 248 ? -3.720 3.201 9.576 1.00 93.62 248 PHE A C 1
ATOM 1862 O O . PHE A 1 248 ? -4.551 3.341 10.468 1.00 93.62 248 PHE A O 1
ATOM 1869 N N . VAL A 1 249 ? -4.074 2.988 8.302 1.00 94.62 249 VAL A N 1
ATOM 1870 C CA . VAL A 1 249 ? -5.475 2.909 7.846 1.00 94.62 249 VAL A CA 1
ATOM 1871 C C . VAL A 1 249 ? -6.251 1.834 8.608 1.00 94.62 249 VAL A C 1
ATOM 1873 O O . VAL A 1 249 ? -7.332 2.105 9.126 1.00 94.62 249 VAL A O 1
ATOM 1876 N N . GLY A 1 250 ? -5.695 0.624 8.717 1.00 94.94 250 GLY A N 1
ATOM 1877 C CA . GLY A 1 250 ? -6.320 -0.465 9.467 1.00 94.94 250 GLY A CA 1
ATOM 1878 C C . GLY A 1 250 ? -6.467 -0.149 10.958 1.00 94.94 250 GLY A C 1
ATOM 1879 O O . GLY A 1 250 ? -7.527 -0.390 11.530 1.00 94.94 250 GLY A O 1
ATOM 1880 N N . PHE A 1 251 ? -5.436 0.433 11.579 1.00 95.62 251 PHE A N 1
ATOM 1881 C CA . PHE A 1 251 ? -5.457 0.785 12.999 1.00 95.62 251 PHE A CA 1
ATOM 1882 C C . PHE A 1 251 ? -6.488 1.873 13.305 1.00 95.62 251 PHE A C 1
ATOM 1884 O O . PHE A 1 251 ? -7.350 1.683 14.160 1.00 95.62 251 PHE A O 1
ATOM 1891 N N . VAL A 1 252 ? -6.424 3.003 12.597 1.00 94.88 252 VAL A N 1
ATOM 1892 C CA . VAL A 1 252 ? -7.329 4.137 12.820 1.00 94.88 252 VAL A CA 1
ATOM 1893 C C . VAL A 1 252 ? -8.760 3.762 12.475 1.00 94.88 252 VAL A C 1
ATOM 1895 O O . VAL A 1 252 ? -9.656 4.035 13.267 1.00 94.88 252 VAL A O 1
ATOM 1898 N N . GLY A 1 253 ? -8.980 3.069 11.356 1.00 94.12 253 GLY A N 1
ATOM 1899 C CA . GLY A 1 253 ? -10.307 2.581 11.006 1.00 94.12 253 GLY A CA 1
ATOM 1900 C C . GLY A 1 253 ? -10.862 1.615 12.053 1.00 94.12 253 GLY A C 1
ATOM 1901 O O . GLY A 1 253 ? -12.016 1.741 12.443 1.00 94.12 253 GLY A O 1
ATOM 1902 N N . GLY A 1 254 ? -10.045 0.689 12.566 1.00 94.00 254 GLY A N 1
ATOM 1903 C CA . GLY A 1 254 ? -10.462 -0.235 13.621 1.00 94.00 254 GLY A CA 1
ATOM 1904 C C . GLY A 1 254 ? -10.803 0.474 14.934 1.00 94.00 254 GLY A C 1
ATOM 1905 O O . GLY A 1 254 ? -11.783 0.119 15.588 1.00 94.00 254 GLY A O 1
ATOM 1906 N N . TRP A 1 255 ? -10.028 1.501 15.289 1.00 94.19 255 TRP A N 1
ATOM 1907 C CA . TRP A 1 255 ? -10.246 2.315 16.483 1.00 94.19 255 TRP A CA 1
ATOM 1908 C C . TRP A 1 255 ? -11.513 3.168 16.379 1.00 94.19 255 TRP A C 1
ATOM 1910 O O . TRP A 1 255 ? -12.362 3.121 17.263 1.00 94.19 255 TRP A O 1
ATOM 1920 N N . LEU A 1 256 ? -11.668 3.937 15.296 1.00 92.81 256 LEU A N 1
ATOM 1921 C CA . LEU A 1 256 ? -12.809 4.840 15.109 1.00 92.81 256 LEU A CA 1
ATOM 1922 C C . LEU A 1 256 ? -14.128 4.082 14.933 1.00 92.81 256 LEU A C 1
ATOM 1924 O O . LEU A 1 256 ? -15.169 4.563 15.367 1.00 92.81 256 LEU A O 1
ATOM 1928 N N . GLN A 1 257 ? -14.078 2.889 14.339 1.00 91.81 257 GLN A N 1
ATOM 1929 C CA . GLN A 1 257 ? -15.239 2.010 14.180 1.00 91.81 257 GLN A CA 1
ATOM 1930 C C . GLN A 1 257 ? -15.478 1.106 15.403 1.00 91.81 257 GLN A C 1
ATOM 1932 O O . GLN A 1 257 ? -16.323 0.217 15.331 1.00 91.81 257 GLN A O 1
ATOM 1937 N N . GLN A 1 258 ? -14.733 1.300 16.503 1.00 89.19 258 GLN A N 1
ATOM 1938 C CA . GLN A 1 258 ? -14.904 0.590 17.782 1.00 89.19 258 GLN A CA 1
ATOM 1939 C C . GLN A 1 258 ? -14.972 -0.935 17.634 1.00 89.19 258 GLN A C 1
ATOM 1941 O O . GLN A 1 258 ? -15.765 -1.622 18.275 1.00 89.19 258 GLN A O 1
ATOM 1946 N N . VAL A 1 259 ? -14.119 -1.489 16.773 1.00 89.25 259 VAL A N 1
ATOM 1947 C CA . VAL A 1 259 ? -14.151 -2.912 16.401 1.00 89.25 259 VAL A CA 1
ATOM 1948 C C . VAL A 1 259 ? -13.949 -3.848 17.600 1.00 89.25 259 VAL A C 1
ATOM 1950 O O . VAL A 1 259 ? -14.413 -4.985 17.580 1.00 89.25 259 VAL A O 1
ATOM 1953 N N . LEU A 1 260 ? -13.263 -3.378 18.644 1.00 86.75 260 LEU A N 1
ATOM 1954 C CA . LEU A 1 260 ? -13.005 -4.127 19.879 1.00 86.75 260 LEU A CA 1
ATOM 1955 C C . LEU A 1 260 ? -13.906 -3.694 21.050 1.00 86.75 260 LEU A C 1
ATOM 1957 O O . LEU A 1 260 ? -13.673 -4.118 22.179 1.00 86.75 260 LEU A O 1
ATOM 1961 N N . GLY A 1 261 ? -14.928 -2.877 20.785 1.00 77.69 261 GLY A N 1
ATOM 1962 C CA . GLY A 1 261 ? -15.751 -2.222 21.800 1.00 77.69 261 GLY A CA 1
ATOM 1963 C C . GLY A 1 261 ? -15.336 -0.766 22.072 1.00 77.69 261 GLY A C 1
ATOM 1964 O O . GLY A 1 261 ? -14.344 -0.298 21.504 1.00 77.69 261 GLY A O 1
ATOM 1965 N N . PRO A 1 262 ? -16.138 -0.044 22.879 1.00 66.88 262 PRO A N 1
ATOM 1966 C CA . PRO A 1 262 ? -15.899 1.352 23.249 1.00 66.88 262 PRO A CA 1
ATOM 1967 C C . PRO A 1 262 ? -14.710 1.548 24.200 1.00 66.88 262 PRO A C 1
ATOM 1969 O O . PRO A 1 262 ? -14.370 0.604 24.951 1.00 66.88 262 PRO A O 1
#

Sequence (262 aa):
GPEAQQLATYIGWLMHRTAGGIAAGALFVLPSLFILIALSWIYLRFGDVPVVAGLFYGIKPAVTALVLHAAHRIGTRALKNRWMWGIAAASFVAIFALDTPFPAIVLAAALIGHFGARRWPQVFALGGGHGSAKASYGPALIDDHTPTPMHARFSRSHLAKVLGFGLGLWLLAMAALVALNGLQGTLTQMGWFFTKAALLTFGGAYAVLPYVYQGAVDQHQWLSAPQMIDGLALGETTPGPLIMVVAFVGFVGGWLQQVLGP

Radius of gyration: 21.25 Å; chains: 1; bounding box: 54×50×57 Å

Secondary structure (DSSP, 8-state):
-HHHHHHHHHHHHHHHHHHHHHHHHHHHHHHHHHHHHHHHHHHHHHTTSHHHHHHHHHHHHHHHHHHHHHHHHHHHHH--SHHHHHHHHHHHHHHHTS---HHHHHHHHHHHHHHHHHH-HHHH------PPPS---S--SS-TTSPPPGGGS--HHHHHHHHHHHHHHHHHHHHHHHHHH-TTSHHHHHHHHHHHHHHH--SSHHHHHHHHHIIIIIIT-SS-HHHHHHHHHHHHHSSS-GGGHHHHHHHHHHHHTTTT--

Foldseek 3Di:
DVVVLVVQLVVLCQVPNPVRSCVSNCVQVVVLLVLLLVVLCCCVPVCPPPVNVVVLVVLLVVLVVVLVVVCVVVCVQQVPDPVSVVLVVVLCCCCPVVVHQLLVSVVVVVVCLVVVCVVPVVNNPNPDDPPPPPDDPPDDPDDPPDDRDPSRDDDPVVVVVVVVVVVVVLCVVLVVCCVVQNCPRPVNLLSVLVVVLVVSDDDFQSSSLSSCCCPLPVPVNLDHPSQLSSLLSSLVPGNHGSNSSSSSSVSSSCVVVCSVHD